Protein AF-A0A819YNJ7-F1 (afdb_monomer)

Sequence (265 aa):
MKVISRLSISNGQLEFQRRPARDDIQLVIDLNSLEMSGIDSELNNENELNLSRPLLIQSFNQTNKLLHIEFETNPLNTKSDYRIQAKSQPLQINYHAMTINKLIECFLPDRHHDLEGIKEAAYSIYIDIKHRTQFLVSENLKKIKDLDIDIDLQSIYFIVPEHGFYQSSSSVICLDLGRFMFKGGEKNVQNLEKNVFYDAKNDQDDLIYVPLKIQLENVQLLYLTQNENWIDLRLQEDSPSHLIKPITLTLDLGKLIHIENNKLP

Organism: NCBI:txid392033

InterPro domains:
  IPR026847 Vacuolar protein sorting-associated protein 13 [PTHR16166] (5-255)
  IPR026854 Vacuolar protein sorting-associated protein 13, N-terminal domain [PF12624] (8-265)

Foldseek 3Di:
DADFKDKDWPPWDWDWDADVVVRKIKIKTWTQKIWMFGHFPPPDPPPDPPRDTDIFKIQPDRPGTQKMWMKIAPDPPAPFRIEIEIEGGEMEGEFAPSSVVVVVPVVDDDPDDCCVVVCVVVVVVVCVCCCVVCVVCVVVVVPPTQYWYWYKYAWYKYKAWDVRDDDLFTKIKIWTQAIKIKTWRPPPVVCQVVQFDQPPVPRDRFKGKIKIKIKGWFTWMFIGGRPDDPVVVSVDQDDPRTPGGGDMDIDIDIDIDGDPPPPDD

Radius of gyration: 24.65 Å; Cα contacts (8 Å, |Δi|>4): 525; chains: 1; bounding box: 76×51×60 Å

Nearest PDB structures (foldseek):
  6cbc-assembly1_A  TM=4.030E-01  e=6.694E-06  Thermochaetoides thermophila DSM 1495
  6cbc-assembly1_B  TM=3.394E-01  e=4.805E-06  Thermochaetoides thermophila DSM 1495
  8g5z-assembly1_SC  TM=1.872E-01  e=4.070E+00  Homo sapiens

pLDDT: mean 77.34, std 17.45, range [33.88, 97.5]

Structure (mmCIF, N/CA/C/O backbone):
data_AF-A0A819YNJ7-F1
#
_entry.id   AF-A0A819YNJ7-F1
#
loop_
_atom_site.group_PDB
_atom_site.id
_atom_site.type_symbol
_atom_site.label_atom_id
_atom_site.label_alt_id
_atom_site.label_comp_id
_atom_site.label_asym_id
_atom_site.label_entity_id
_atom_site.label_seq_id
_atom_site.pdbx_PDB_ins_code
_atom_site.Cartn_x
_atom_site.Cartn_y
_atom_site.Cartn_z
_atom_site.occupancy
_atom_site.B_iso_or_equiv
_atom_site.auth_seq_id
_atom_site.auth_comp_id
_atom_site.auth_asym_id
_atom_site.auth_atom_id
_atom_site.pdbx_PDB_model_num
ATOM 1 N N . MET A 1 1 ? -25.455 -23.210 0.991 1.00 59.59 1 MET A N 1
ATOM 2 C CA . MET A 1 1 ? -24.062 -22.717 0.922 1.00 59.59 1 MET A CA 1
ATOM 3 C C . MET A 1 1 ? -24.008 -21.390 1.676 1.00 59.59 1 MET A C 1
ATOM 5 O O . MET A 1 1 ? -24.802 -20.519 1.342 1.00 59.59 1 MET A O 1
ATOM 9 N N . LYS A 1 2 ? -23.192 -21.259 2.736 1.00 72.50 2 LYS A N 1
ATOM 10 C CA . LYS A 1 2 ? -23.062 -20.003 3.510 1.00 72.50 2 LYS A CA 1
ATOM 11 C C . LYS A 1 2 ? -21.939 -19.169 2.882 1.00 72.50 2 LYS A C 1
ATOM 13 O O . LYS A 1 2 ? -20.864 -19.700 2.629 1.00 72.50 2 LYS A O 1
ATOM 18 N N . VAL A 1 3 ? -22.199 -17.896 2.581 1.00 80.19 3 VAL A N 1
ATOM 19 C CA . VAL A 1 3 ? -21.184 -16.975 2.036 1.00 80.19 3 VAL A CA 1
ATOM 20 C C . VAL A 1 3 ? -20.318 -16.475 3.191 1.00 80.19 3 VAL A C 1
ATOM 22 O O . VAL A 1 3 ? -20.854 -15.904 4.136 1.00 80.19 3 VAL A O 1
ATOM 25 N N . ILE A 1 4 ? -19.003 -16.697 3.122 1.00 82.81 4 ILE A N 1
ATOM 26 C CA . ILE A 1 4 ? -18.049 -16.323 4.186 1.00 82.81 4 ILE A CA 1
ATOM 27 C C . ILE A 1 4 ? -17.420 -14.955 3.919 1.00 82.81 4 ILE A C 1
ATOM 29 O O . ILE A 1 4 ? -17.193 -14.181 4.842 1.00 82.81 4 ILE A O 1
ATOM 33 N N . SER A 1 5 ? -17.171 -14.634 2.654 1.00 87.06 5 SER A N 1
ATOM 34 C CA . SER A 1 5 ? -16.720 -13.313 2.235 1.00 87.06 5 SER A CA 1
ATOM 35 C C . SER A 1 5 ? -17.212 -12.998 0.826 1.00 87.06 5 SER A C 1
ATOM 37 O O . SER A 1 5 ? -17.570 -13.893 0.054 1.00 87.06 5 SER A O 1
ATOM 39 N N . ARG A 1 6 ? -17.264 -11.709 0.494 1.00 88.62 6 ARG A N 1
ATOM 40 C CA . ARG A 1 6 ? -17.568 -11.207 -0.846 1.00 88.62 6 ARG A CA 1
ATOM 41 C C . ARG A 1 6 ? -16.532 -10.155 -1.212 1.00 88.62 6 ARG A C 1
ATOM 43 O O . ARG A 1 6 ? -16.464 -9.120 -0.558 1.00 88.62 6 ARG A O 1
ATOM 50 N N . LEU A 1 7 ? -15.768 -10.428 -2.265 1.00 89.44 7 LEU A N 1
ATOM 51 C CA . LEU A 1 7 ? -14.849 -9.482 -2.886 1.00 89.44 7 LEU A CA 1
ATOM 52 C C . LEU A 1 7 ? -15.552 -8.794 -4.060 1.00 89.44 7 LEU A C 1
ATOM 54 O O . LEU A 1 7 ? -16.155 -9.464 -4.897 1.00 89.44 7 LEU A O 1
ATOM 58 N N . SER A 1 8 ? -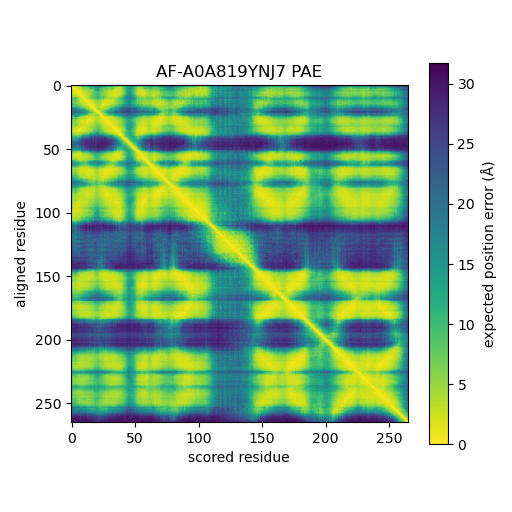15.464 -7.474 -4.115 1.00 87.00 8 SER A N 1
ATOM 59 C CA . SER A 1 8 ? -15.942 -6.632 -5.201 1.00 87.00 8 SER A CA 1
ATOM 60 C C . SER A 1 8 ? -14.775 -5.802 -5.723 1.00 87.00 8 SER A C 1
ATOM 62 O O . SER A 1 8 ? -14.054 -5.166 -4.955 1.00 87.00 8 SER A O 1
ATOM 64 N N . ILE A 1 9 ? -14.578 -5.832 -7.036 1.00 86.81 9 ILE A N 1
ATOM 65 C CA . ILE A 1 9 ? -13.581 -5.023 -7.736 1.00 86.81 9 ILE A CA 1
ATOM 66 C C . ILE A 1 9 ? -14.362 -4.135 -8.690 1.00 86.81 9 ILE A C 1
ATOM 68 O O . ILE A 1 9 ? -15.115 -4.649 -9.520 1.00 86.81 9 ILE A O 1
ATOM 72 N N . SER A 1 10 ? -14.206 -2.818 -8.579 1.00 82.88 10 SER A N 1
ATOM 73 C CA . SER A 1 10 ? -14.872 -1.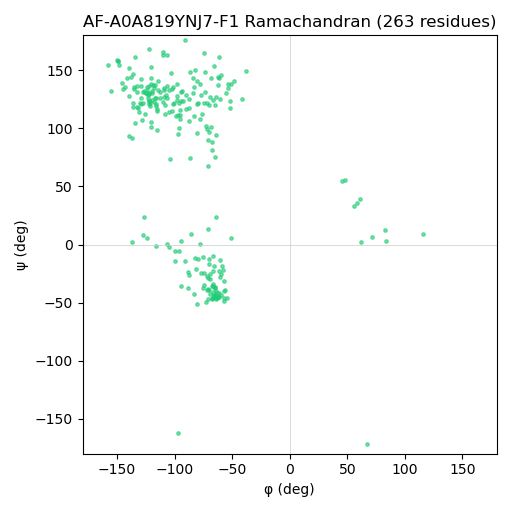889 -9.492 1.00 82.88 10 SER A CA 1
ATOM 74 C C . SER A 1 10 ? -13.906 -1.388 -10.560 1.00 82.88 10 SER A C 1
ATOM 76 O O . SER A 1 10 ? -12.762 -1.030 -10.271 1.00 82.88 10 SER A O 1
ATOM 78 N N . ASN A 1 11 ? -14.392 -1.370 -11.806 1.00 80.50 11 ASN A N 1
ATOM 79 C CA . ASN A 1 11 ? -13.703 -0.842 -12.984 1.00 80.50 11 ASN A CA 1
ATOM 80 C C . ASN A 1 11 ? -12.233 -1.288 -13.092 1.00 80.50 11 ASN A C 1
ATOM 82 O O . ASN A 1 11 ? -11.331 -0.460 -13.192 1.00 80.50 11 ASN A O 1
ATOM 86 N N . GLY A 1 12 ? -12.001 -2.603 -13.061 1.00 84.25 12 GLY A N 1
ATOM 87 C CA . GLY A 1 12 ? -10.717 -3.179 -13.454 1.00 84.25 12 GLY A CA 1
ATOM 88 C C . GLY A 1 12 ? -10.574 -3.148 -14.975 1.00 84.25 12 GLY A C 1
ATOM 89 O O . GLY A 1 12 ? -11.419 -3.708 -15.675 1.00 84.25 12 GLY A O 1
ATOM 90 N N . GLN A 1 13 ? -9.534 -2.500 -15.488 1.00 86.56 13 GLN A N 1
ATOM 91 C CA . GLN A 1 13 ? -9.218 -2.452 -16.912 1.00 86.56 13 GLN A CA 1
ATOM 92 C C . GLN A 1 13 ? -7.812 -2.997 -17.140 1.00 86.56 13 GLN A C 1
ATOM 94 O O . GLN A 1 13 ? -6.879 -2.683 -16.405 1.00 86.56 13 GLN A O 1
ATOM 99 N N . LEU A 1 14 ? -7.676 -3.829 -18.167 1.00 88.62 14 LEU A N 1
ATOM 100 C CA . LEU A 1 14 ? -6.392 -4.277 -18.680 1.00 88.62 14 LEU A CA 1
ATOM 101 C C . LEU A 1 14 ? -6.329 -3.855 -20.139 1.00 88.62 14 LEU A C 1
ATOM 103 O O . LEU A 1 14 ? -7.178 -4.251 -20.939 1.00 88.62 14 LEU A O 1
ATOM 107 N N . GLU A 1 15 ? -5.325 -3.061 -20.474 1.00 89.00 15 GLU A N 1
ATOM 108 C CA . GLU A 1 15 ? -5.086 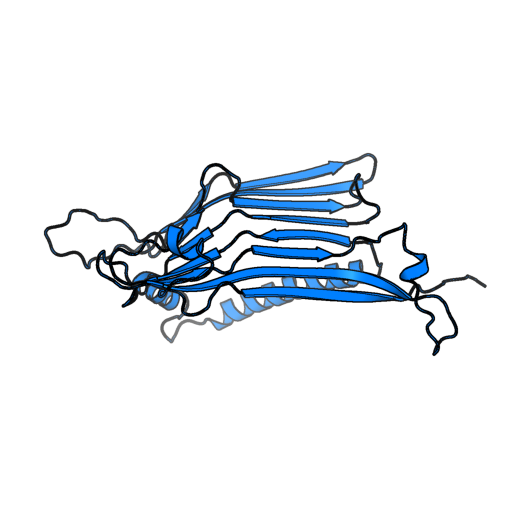-2.585 -21.823 1.00 89.00 15 GLU A CA 1
ATOM 109 C C . GLU A 1 15 ? -3.740 -3.106 -22.317 1.00 89.00 15 GLU A C 1
ATOM 111 O O . GLU A 1 15 ? -2.707 -2.949 -21.669 1.00 89.00 15 GLU A O 1
ATOM 116 N N . PHE A 1 16 ? -3.765 -3.752 -23.477 1.00 89.25 16 PHE A N 1
ATOM 117 C CA . PHE A 1 16 ? -2.574 -4.222 -24.164 1.00 89.25 16 PHE A CA 1
ATOM 118 C C . PHE A 1 16 ? -2.467 -3.489 -25.496 1.00 89.25 16 PHE A C 1
ATOM 120 O O . PHE A 1 16 ? -3.362 -3.591 -26.338 1.00 89.25 16 PHE A O 1
ATOM 127 N N . GLN A 1 17 ? -1.363 -2.781 -25.701 1.00 86.12 17 GLN A N 1
ATOM 128 C CA . GLN A 1 17 ? -1.071 -2.080 -26.942 1.00 86.12 17 GLN A CA 1
ATOM 129 C C . GLN A 1 17 ? 0.231 -2.600 -27.546 1.00 86.12 17 GLN A C 1
ATOM 131 O O . GLN A 1 17 ? 1.206 -2.881 -26.849 1.00 86.12 17 GLN A O 1
ATOM 136 N N . ARG A 1 18 ? 0.260 -2.683 -28.877 1.00 82.62 18 ARG A N 1
ATOM 137 C CA . ARG A 1 18 ? 1.477 -2.934 -29.650 1.00 82.62 18 ARG A CA 1
ATOM 138 C C . ARG A 1 18 ? 1.703 -1.757 -30.583 1.00 82.62 18 ARG A C 1
ATOM 140 O O . ARG A 1 18 ? 0.774 -1.369 -31.288 1.00 82.62 18 ARG A O 1
ATOM 147 N N . ARG A 1 19 ? 2.921 -1.216 -30.625 1.00 78.00 19 ARG A N 1
ATOM 148 C CA . ARG A 1 19 ? 3.311 -0.142 -31.554 1.00 78.00 19 ARG A CA 1
ATOM 149 C C . ARG A 1 19 ? 3.994 -0.782 -32.774 1.00 78.00 19 ARG A C 1
ATOM 151 O O . ARG A 1 19 ? 5.174 -1.126 -32.694 1.00 78.00 19 ARG A O 1
ATOM 158 N N . PRO A 1 20 ? 3.296 -0.965 -33.917 1.00 69.06 20 PRO A N 1
ATOM 159 C CA . PRO A 1 20 ? 3.784 -1.817 -35.010 1.00 69.06 20 PRO A CA 1
ATOM 160 C C . PRO A 1 20 ? 5.044 -1.288 -35.702 1.00 69.06 20 PRO A C 1
ATOM 162 O O . PRO A 1 20 ? 5.781 -2.056 -36.302 1.00 69.06 20 PRO A O 1
ATOM 165 N N . ALA A 1 21 ? 5.310 0.018 -35.613 1.00 66.62 21 ALA A N 1
ATOM 166 C CA . ALA A 1 21 ? 6.475 0.643 -36.236 1.00 66.62 21 ALA A CA 1
ATOM 167 C C . ALA A 1 21 ? 7.818 0.275 -35.573 1.00 66.62 21 ALA A C 1
ATOM 169 O O . ALA A 1 21 ? 8.863 0.515 -36.174 1.00 66.62 21 ALA A O 1
ATOM 170 N N . ARG A 1 22 ? 7.809 -0.259 -34.342 1.00 63.75 22 ARG A N 1
ATOM 171 C CA . ARG A 1 22 ? 9.025 -0.563 -33.561 1.00 63.75 22 ARG A CA 1
ATOM 172 C C . ARG A 1 22 ? 8.990 -1.918 -32.842 1.00 63.75 22 ARG A C 1
ATOM 174 O O . ARG A 1 22 ? 9.945 -2.254 -32.157 1.00 63.75 22 ARG A O 1
ATOM 181 N N . ASP A 1 23 ? 7.917 -2.694 -33.027 1.00 68.81 23 ASP A N 1
ATOM 182 C CA . ASP A 1 23 ? 7.649 -3.941 -32.294 1.00 68.81 23 ASP A CA 1
ATOM 183 C C . ASP A 1 23 ? 7.622 -3.777 -30.759 1.00 68.81 23 ASP A C 1
ATOM 185 O O . ASP A 1 23 ? 7.944 -4.700 -30.013 1.00 68.81 23 ASP A O 1
ATOM 189 N N . ASP A 1 24 ? 7.161 -2.614 -30.286 1.00 81.19 24 ASP A N 1
ATOM 190 C CA . ASP A 1 24 ? 7.052 -2.310 -28.856 1.00 81.19 24 ASP A CA 1
ATOM 191 C C . ASP A 1 24 ? 5.715 -2.788 -28.277 1.00 81.19 24 ASP A C 1
ATOM 193 O O . ASP A 1 24 ? 4.678 -2.756 -28.950 1.00 81.19 24 ASP A O 1
ATOM 197 N N . ILE A 1 25 ? 5.730 -3.176 -27.005 1.00 85.50 25 ILE A N 1
ATOM 198 C CA . ILE A 1 25 ? 4.577 -3.615 -26.224 1.00 85.50 25 ILE A CA 1
ATOM 199 C C . ILE A 1 25 ? 4.378 -2.666 -25.042 1.00 85.50 25 ILE A C 1
ATOM 201 O O . ILE A 1 25 ? 5.333 -2.305 -24.355 1.00 85.50 25 ILE A O 1
ATOM 205 N N . GLN A 1 26 ? 3.120 -2.320 -24.787 1.00 89.12 26 GLN A N 1
ATOM 206 C CA . GLN A 1 26 ? 2.676 -1.608 -23.598 1.00 89.12 26 GLN A CA 1
ATOM 207 C C . GLN A 1 26 ? 1.526 -2.384 -22.951 1.00 89.12 26 GLN A C 1
ATOM 209 O O . GLN A 1 26 ? 0.585 -2.804 -23.626 1.00 89.12 26 GLN A O 1
ATOM 214 N N . LEU A 1 27 ? 1.621 -2.590 -21.642 1.00 90.31 27 LEU A N 1
ATOM 215 C CA . LEU A 1 27 ? 0.597 -3.210 -20.813 1.00 90.31 27 LEU A CA 1
ATOM 216 C C . LEU A 1 27 ? 0.224 -2.228 -19.706 1.00 90.31 27 LEU A C 1
ATOM 218 O O . LEU A 1 27 ? 1.086 -1.825 -18.930 1.00 90.31 27 LEU A O 1
ATOM 222 N N . VAL A 1 28 ? -1.056 -1.885 -19.616 1.00 92.06 28 VAL A N 1
ATOM 223 C CA . VAL A 1 28 ? -1.603 -1.021 -18.568 1.00 92.06 28 VAL A CA 1
ATOM 224 C C . VAL A 1 28 ? -2.660 -1.795 -17.793 1.00 92.06 28 VAL A C 1
ATOM 226 O O . VAL A 1 28 ? -3.544 -2.419 -18.377 1.00 92.06 28 VAL A O 1
ATOM 229 N N . ILE A 1 29 ? -2.559 -1.769 -16.470 1.00 92.38 29 ILE A N 1
ATOM 230 C CA . ILE A 1 29 ? -3.530 -2.352 -15.549 1.00 92.38 29 ILE A CA 1
ATOM 231 C C . ILE A 1 29 ? -4.028 -1.234 -14.646 1.00 92.38 29 ILE A C 1
ATOM 233 O O . ILE A 1 29 ? -3.258 -0.648 -13.888 1.00 92.38 29 ILE A O 1
ATOM 237 N N . ASP A 1 30 ? -5.326 -0.981 -14.705 1.00 93.06 30 ASP A N 1
ATOM 238 C CA . ASP A 1 30 ? -6.016 -0.012 -13.872 1.00 93.06 30 ASP A CA 1
ATOM 239 C C . ASP A 1 30 ? -7.046 -0.713 -12.997 1.00 93.06 30 ASP A C 1
ATOM 241 O O . ASP A 1 30 ? -7.803 -1.569 -13.454 1.00 93.06 30 ASP A O 1
ATOM 245 N N . LEU A 1 31 ? -7.108 -0.320 -11.732 1.00 91.62 31 LEU A N 1
ATOM 246 C CA . LEU A 1 31 ? -8.123 -0.777 -10.796 1.00 91.62 31 LEU A CA 1
ATOM 247 C C . LEU A 1 31 ? -8.625 0.427 -10.011 1.00 91.62 31 LEU A C 1
ATOM 249 O O . LEU A 1 31 ? -7.839 1.113 -9.357 1.00 91.62 31 LEU A O 1
ATOM 253 N N . ASN A 1 32 ? -9.933 0.692 -10.071 1.00 91.12 32 ASN A N 1
ATOM 254 C CA . ASN A 1 32 ? -10.500 1.878 -9.432 1.00 91.12 32 ASN A CA 1
ATOM 255 C C . ASN A 1 32 ? -10.716 1.690 -7.940 1.00 91.12 32 ASN A C 1
ATOM 257 O O . ASN A 1 32 ? -10.269 2.524 -7.162 1.00 91.12 32 ASN A O 1
ATOM 261 N N . SER A 1 33 ? -11.390 0.613 -7.538 1.00 90.62 33 SER A N 1
ATOM 262 C CA . SER A 1 33 ? -11.555 0.312 -6.119 1.00 90.62 33 SER A CA 1
ATOM 263 C C . SER A 1 33 ? -11.637 -1.181 -5.831 1.00 90.62 33 SER A C 1
ATOM 265 O O . SER A 1 33 ? -11.968 -1.993 -6.702 1.00 90.62 33 SER A O 1
ATOM 267 N N . LEU A 1 34 ? -11.328 -1.515 -4.584 1.00 91.12 34 LEU A N 1
ATOM 268 C CA . LEU A 1 34 ? -11.342 -2.853 -4.025 1.00 91.12 34 LEU A CA 1
ATOM 269 C C . LEU A 1 34 ? -12.147 -2.820 -2.730 1.00 91.12 34 LEU A C 1
ATOM 271 O O . LEU A 1 34 ? -11.838 -2.042 -1.827 1.00 91.12 34 LEU A O 1
ATOM 275 N N . GLU A 1 35 ? -13.149 -3.685 -2.636 1.00 91.75 35 GLU A N 1
ATOM 276 C CA . GLU A 1 35 ? -13.984 -3.825 -1.451 1.00 91.75 35 GLU A CA 1
ATOM 277 C C . GLU A 1 35 ? -14.126 -5.302 -1.089 1.00 91.75 35 GLU A C 1
ATOM 279 O O . GLU A 1 35 ? -14.450 -6.129 -1.940 1.00 91.75 35 GLU A O 1
ATOM 284 N N . MET A 1 36 ? -13.909 -5.664 0.172 1.00 91.44 36 MET A N 1
ATOM 285 C CA . MET A 1 36 ? -14.155 -7.021 0.652 1.00 91.44 36 MET A CA 1
ATOM 286 C C . MET A 1 36 ? -15.014 -6.977 1.900 1.00 91.44 36 MET A C 1
ATOM 288 O O . MET A 1 36 ? -14.593 -6.430 2.910 1.00 91.44 36 MET A O 1
ATOM 292 N N . SER A 1 37 ? -16.179 -7.614 1.863 1.00 91.31 37 SER A N 1
ATOM 293 C CA . SER A 1 37 ? -17.034 -7.800 3.036 1.00 91.31 37 SER A CA 1
ATOM 294 C C . SER A 1 37 ? -16.920 -9.222 3.575 1.00 91.31 37 SER A C 1
ATOM 296 O O . SER A 1 37 ? -16.680 -10.176 2.828 1.00 91.31 37 SER A O 1
ATOM 298 N N . GLY A 1 38 ? -17.056 -9.360 4.888 1.00 88.06 38 GLY A N 1
ATOM 299 C CA . GLY A 1 38 ? -16.980 -10.628 5.592 1.00 88.06 38 GLY A CA 1
ATOM 300 C C . GLY A 1 38 ? -18.336 -11.261 5.881 1.00 88.06 38 GLY A C 1
ATOM 301 O O . GLY A 1 38 ? -19.352 -10.924 5.270 1.00 88.06 38 GLY A O 1
ATOM 302 N N . ILE A 1 39 ? -18.324 -12.204 6.820 1.00 85.19 39 ILE A N 1
ATOM 303 C CA . ILE A 1 39 ? -19.515 -12.921 7.268 1.00 85.19 39 ILE A CA 1
ATOM 304 C C . ILE A 1 39 ? -20.300 -12.065 8.266 1.00 85.19 39 ILE A C 1
ATOM 306 O O . ILE A 1 39 ? -19.703 -11.385 9.101 1.00 85.19 39 ILE A O 1
ATOM 310 N N . ASP A 1 40 ? -21.628 -12.104 8.164 1.00 73.19 40 ASP A N 1
ATOM 311 C CA . ASP A 1 40 ? -22.542 -11.390 9.059 1.00 73.19 40 ASP A CA 1
ATOM 312 C C . ASP A 1 40 ? -22.269 -11.769 10.525 1.00 73.19 40 ASP A C 1
ATOM 314 O O . ASP A 1 40 ? -22.188 -12.958 10.849 1.00 73.19 40 ASP A O 1
ATOM 318 N N . SER A 1 41 ? -22.120 -10.778 11.411 1.00 61.53 41 SER A N 1
ATOM 319 C CA . SER A 1 41 ? -22.060 -11.027 12.850 1.00 61.53 41 SER A CA 1
ATOM 320 C C . SER A 1 41 ? -23.472 -11.265 13.382 1.00 61.53 41 SER A C 1
ATOM 322 O O . SER A 1 41 ? -24.275 -10.353 13.530 1.00 61.53 41 SER A O 1
ATOM 324 N N . GLU A 1 42 ? -23.781 -12.512 13.732 1.00 55.41 42 GLU A N 1
ATOM 325 C CA . GLU A 1 42 ? -25.022 -12.880 14.438 1.00 55.41 42 GLU A CA 1
ATOM 326 C C . GLU A 1 42 ? -25.020 -12.398 15.916 1.00 55.41 42 GLU A C 1
ATOM 328 O O . GLU A 1 42 ? -25.835 -12.833 16.719 1.00 55.41 42 GLU A O 1
ATOM 333 N N . LEU A 1 43 ? -24.084 -11.517 16.299 1.00 50.44 43 LEU A N 1
ATOM 334 C CA . LEU A 1 43 ? -23.784 -11.126 17.684 1.00 50.44 43 LEU A CA 1
ATOM 335 C C . LEU A 1 43 ? -24.502 -9.857 18.168 1.00 50.44 43 LEU A C 1
ATOM 337 O O . LEU A 1 43 ? -24.284 -9.447 19.307 1.00 50.44 43 LEU A O 1
ATOM 341 N N . ASN A 1 44 ? -25.369 -9.249 17.360 1.00 45.53 44 ASN A N 1
ATOM 342 C CA . ASN A 1 44 ? -26.177 -8.131 17.835 1.00 45.53 44 ASN A CA 1
ATOM 343 C C . ASN A 1 44 ? -27.486 -8.657 18.420 1.00 45.53 44 ASN A C 1
ATOM 345 O O . ASN A 1 44 ? -28.296 -9.269 17.727 1.00 45.53 44 ASN A O 1
ATOM 349 N N . ASN A 1 45 ? -27.645 -8.418 19.724 1.00 44.69 45 ASN A N 1
ATOM 350 C CA . ASN A 1 45 ? -28.871 -8.604 20.492 1.00 44.69 45 ASN A CA 1
ATOM 351 C C . ASN A 1 45 ? -30.111 -8.199 19.678 1.00 44.69 45 ASN A C 1
ATOM 353 O O . ASN A 1 45 ? -30.046 -7.261 18.885 1.00 44.69 45 ASN A O 1
ATOM 357 N N . GLU A 1 46 ? -31.238 -8.864 19.945 1.00 44.50 46 GLU A N 1
ATOM 358 C CA . GLU A 1 46 ? -32.525 -8.852 19.220 1.00 44.50 46 GLU A CA 1
ATOM 359 C C . GLU A 1 46 ? -33.167 -7.473 18.902 1.00 44.50 46 GLU A C 1
ATOM 361 O O . GLU A 1 46 ? -34.266 -7.431 18.361 1.00 44.50 46 GLU A O 1
ATOM 366 N N . ASN A 1 47 ? -32.506 -6.341 19.171 1.00 42.47 47 ASN A N 1
ATOM 367 C CA . ASN A 1 47 ? -33.044 -4.989 19.019 1.00 42.47 47 ASN A CA 1
ATOM 368 C C . ASN A 1 47 ? -32.242 -4.030 18.112 1.00 42.47 47 ASN A C 1
ATOM 370 O O . ASN A 1 47 ? -32.639 -2.872 18.001 1.00 42.47 47 ASN A O 1
ATOM 374 N N . GLU A 1 48 ? -31.181 -4.456 17.414 1.00 42.00 48 GLU A N 1
ATOM 375 C CA . GLU A 1 48 ? -30.505 -3.594 16.422 1.00 42.00 48 GLU A CA 1
ATOM 376 C C . GLU A 1 48 ? -30.520 -4.198 15.010 1.00 42.00 48 GLU A C 1
ATOM 378 O O . GLU A 1 48 ? -29.721 -5.053 14.641 1.00 42.00 48 GLU A O 1
ATOM 383 N N . LEU A 1 49 ? -31.446 -3.686 14.196 1.00 36.59 49 LEU A N 1
ATOM 384 C CA . LEU A 1 49 ? -31.735 -4.017 12.793 1.00 36.59 49 LEU A CA 1
ATOM 385 C C . LEU A 1 49 ? -30.612 -3.700 11.779 1.00 36.59 49 LEU A C 1
ATOM 387 O O . LEU A 1 49 ? -30.884 -3.569 10.588 1.00 36.59 49 LEU A O 1
ATOM 391 N N . ASN A 1 50 ? -29.351 -3.610 12.195 1.00 41.03 50 ASN A N 1
ATOM 392 C CA . ASN A 1 50 ? -28.237 -3.342 11.285 1.00 41.03 50 ASN A CA 1
ATOM 393 C C . ASN A 1 50 ? -27.435 -4.620 11.015 1.00 41.03 50 ASN A C 1
ATOM 395 O O . ASN A 1 50 ? -26.314 -4.794 11.486 1.00 41.03 50 ASN A O 1
ATOM 399 N N . LEU A 1 51 ? -28.027 -5.506 10.206 1.00 47.69 51 LEU A N 1
ATOM 400 C CA . LEU A 1 51 ? -27.341 -6.581 9.479 1.00 47.69 51 LEU A CA 1
ATOM 401 C C . LEU A 1 51 ? -26.379 -5.959 8.449 1.00 47.69 51 LEU A C 1
ATOM 403 O O . LEU A 1 51 ? -26.685 -5.905 7.258 1.00 47.69 51 LEU A O 1
ATOM 407 N N . SER A 1 52 ? -25.244 -5.423 8.897 1.00 61.94 52 SER A N 1
ATOM 408 C CA . SER A 1 52 ? -24.200 -4.932 7.996 1.00 61.94 52 SER A CA 1
ATOM 409 C C . SER A 1 52 ? -22.988 -5.846 8.075 1.00 61.94 52 SER A C 1
ATOM 411 O O . SER A 1 52 ? -22.428 -6.073 9.149 1.00 61.94 52 SER A O 1
ATOM 413 N N . ARG A 1 53 ? -22.582 -6.394 6.927 1.00 74.25 53 ARG A N 1
ATOM 414 C CA . ARG A 1 53 ? -21.385 -7.230 6.835 1.00 74.25 53 ARG A CA 1
ATOM 415 C C . ARG A 1 53 ? -20.157 -6.414 7.220 1.00 74.25 53 ARG A C 1
ATOM 417 O O . ARG A 1 53 ? -20.015 -5.291 6.736 1.00 74.25 53 ARG A O 1
ATOM 424 N N . PRO A 1 54 ? -19.229 -6.977 8.008 1.00 85.62 54 PRO A N 1
ATOM 425 C CA . PRO A 1 54 ? -18.003 -6.281 8.353 1.00 85.62 54 PRO A CA 1
ATOM 426 C C . PRO A 1 54 ? -17.185 -6.046 7.085 1.00 85.62 54 PRO A C 1
ATOM 428 O O . PRO A 1 54 ? -16.911 -6.977 6.323 1.00 85.62 54 PRO A O 1
ATOM 431 N N . LEU A 1 55 ? -16.796 -4.799 6.860 1.00 87.75 55 LEU A N 1
ATOM 432 C CA . LEU A 1 55 ? -15.971 -4.411 5.730 1.00 87.75 55 LEU A CA 1
ATOM 433 C C . LEU A 1 55 ? -14.500 -4.666 6.064 1.00 87.75 55 LEU A C 1
ATOM 435 O O . LEU A 1 55 ? -13.939 -4.000 6.927 1.00 87.75 55 LEU A O 1
ATOM 439 N N . LEU A 1 56 ? -13.897 -5.650 5.404 1.00 91.56 56 LEU A N 1
ATOM 440 C CA . LEU A 1 56 ? -12.534 -6.130 5.639 1.00 91.56 56 LEU A CA 1
ATOM 441 C C . LEU A 1 56 ? -11.489 -5.383 4.829 1.00 91.56 56 LEU A C 1
ATOM 443 O O . LEU A 1 56 ? -10.381 -5.198 5.305 1.00 91.56 56 LEU A O 1
ATOM 447 N N . ILE A 1 57 ? -11.806 -5.011 3.594 1.00 92.88 57 ILE A N 1
ATOM 448 C CA . ILE A 1 57 ? -10.902 -4.269 2.714 1.00 92.88 57 ILE A CA 1
ATOM 449 C C . ILE A 1 57 ? -11.714 -3.160 2.075 1.00 92.88 57 ILE A C 1
ATOM 451 O O . ILE A 1 57 ? -12.809 -3.428 1.585 1.00 92.88 57 ILE A O 1
ATOM 455 N N . GLN A 1 58 ? -11.177 -1.947 2.056 1.00 92.31 58 GLN A N 1
ATOM 456 C CA . GLN A 1 58 ? -11.760 -0.838 1.318 1.00 92.31 58 GLN A CA 1
ATOM 457 C C . GLN A 1 58 ? -10.685 0.085 0.758 1.00 92.31 58 GLN A C 1
ATOM 459 O O . GLN A 1 58 ? -9.716 0.433 1.439 1.00 92.31 58 GLN A O 1
ATOM 464 N N . SER A 1 59 ? -10.880 0.532 -0.478 1.00 90.12 59 SER A N 1
ATOM 465 C CA . SER A 1 59 ? -10.160 1.688 -1.007 1.00 90.12 59 SER A CA 1
ATOM 466 C C . SER A 1 59 ? -10.469 2.911 -0.154 1.00 90.12 59 SER A C 1
ATOM 468 O O . SER A 1 59 ? -11.631 3.263 0.033 1.00 90.12 59 SER A O 1
ATOM 470 N N . PHE A 1 60 ? -9.426 3.562 0.361 1.00 82.06 60 PHE A N 1
ATOM 471 C CA . PHE A 1 60 ? -9.589 4.691 1.276 1.00 82.06 60 PHE A CA 1
ATOM 472 C C . PHE A 1 60 ? -10.163 5.929 0.570 1.00 82.06 60 PHE A C 1
ATOM 474 O O . PHE A 1 60 ? -10.879 6.724 1.170 1.00 82.06 60 PHE A O 1
ATOM 481 N N . ASN A 1 61 ? -9.871 6.077 -0.724 1.00 76.12 61 ASN A N 1
ATOM 482 C CA . ASN A 1 61 ? -10.442 7.104 -1.582 1.00 76.12 61 ASN A CA 1
ATOM 483 C C . ASN A 1 61 ? -11.097 6.449 -2.807 1.00 76.12 61 ASN A C 1
ATOM 485 O O . ASN A 1 61 ? -10.474 5.624 -3.471 1.00 76.12 61 ASN A O 1
ATOM 489 N N . GLN A 1 62 ? -12.341 6.826 -3.105 1.00 68.00 62 GLN A N 1
ATOM 490 C CA . GLN A 1 62 ? -13.129 6.280 -4.216 1.00 68.00 62 GLN A CA 1
ATOM 491 C C . GLN A 1 62 ? -13.073 7.140 -5.491 1.00 68.00 62 GLN A C 1
ATOM 493 O O . GLN A 1 62 ? -13.627 6.745 -6.515 1.00 68.00 62 GLN A O 1
ATOM 498 N N . THR A 1 63 ? -12.440 8.319 -5.453 1.00 71.38 63 THR A N 1
ATOM 499 C CA . THR A 1 63 ? -12.420 9.250 -6.599 1.00 71.38 63 THR A CA 1
ATOM 500 C C . THR A 1 63 ? -11.276 9.002 -7.579 1.00 71.38 63 THR A C 1
ATOM 502 O O . THR A 1 63 ? -11.395 9.344 -8.754 1.00 71.38 63 THR A O 1
ATOM 505 N N . ASN A 1 64 ? -10.192 8.378 -7.119 1.00 79.25 64 ASN A N 1
ATOM 506 C CA . ASN A 1 64 ? -8.998 8.089 -7.911 1.00 79.25 64 ASN A CA 1
ATOM 507 C C . ASN A 1 64 ? -8.864 6.586 -8.178 1.00 79.25 64 ASN A C 1
ATOM 509 O O . ASN A 1 64 ? -9.460 5.765 -7.486 1.00 79.25 64 ASN A O 1
ATOM 513 N N . LYS A 1 65 ? -8.029 6.221 -9.158 1.00 89.88 65 LYS A N 1
ATOM 514 C CA . LYS A 1 65 ? -7.658 4.821 -9.390 1.00 89.88 65 LYS A CA 1
ATOM 515 C C . LYS A 1 65 ? -6.877 4.287 -8.187 1.00 89.88 65 LYS A C 1
ATOM 517 O O . LYS A 1 65 ? -5.819 4.832 -7.879 1.00 89.88 65 LYS A O 1
ATOM 522 N N . LEU A 1 66 ? -7.370 3.238 -7.527 1.00 93.62 66 LEU A N 1
ATOM 523 C CA . LEU A 1 66 ? -6.678 2.562 -6.426 1.00 93.62 66 LEU A CA 1
ATOM 524 C C . LEU A 1 66 ? -5.298 2.050 -6.832 1.00 93.62 66 LEU A C 1
ATOM 526 O O . LEU A 1 66 ? -4.375 2.117 -6.027 1.00 93.62 66 LEU A O 1
ATOM 530 N N . LEU A 1 67 ? -5.167 1.501 -8.037 1.00 93.75 67 LEU A N 1
ATOM 531 C CA . LEU A 1 67 ? -3.921 0.933 -8.531 1.00 93.75 67 LEU A CA 1
ATOM 532 C C . LEU A 1 67 ? -3.795 1.198 -10.028 1.00 93.75 67 LEU A C 1
ATOM 534 O O . LEU A 1 67 ? -4.735 0.973 -10.786 1.00 93.75 67 LEU A O 1
ATOM 538 N N . HIS A 1 68 ? -2.616 1.650 -10.429 1.00 94.69 68 HIS A N 1
ATOM 539 C CA . HIS A 1 68 ? -2.205 1.808 -11.812 1.00 94.69 68 HIS A CA 1
ATOM 540 C C . HIS A 1 68 ? -0.842 1.146 -11.976 1.00 94.69 68 HIS A C 1
ATOM 542 O O . HIS A 1 68 ? 0.104 1.510 -11.276 1.00 94.69 68 HIS A O 1
ATOM 548 N N . ILE A 1 69 ? -0.742 0.171 -12.871 1.00 94.06 69 ILE A N 1
ATOM 549 C CA . ILE A 1 69 ? 0.513 -0.483 -13.235 1.00 94.06 69 ILE A CA 1
ATOM 550 C C . ILE A 1 69 ? 0.701 -0.320 -14.733 1.00 94.06 69 ILE A C 1
ATOM 552 O O . ILE A 1 69 ? -0.194 -0.634 -15.512 1.00 94.06 69 ILE A O 1
ATOM 556 N N . GLU A 1 70 ? 1.881 0.124 -15.129 1.00 92.81 70 GLU A N 1
ATOM 557 C CA . GLU A 1 70 ? 2.272 0.278 -16.517 1.00 92.81 70 GLU A CA 1
ATOM 558 C C . GLU A 1 70 ? 3.589 -0.454 -16.759 1.00 92.81 70 GLU A C 1
ATOM 560 O O . GLU A 1 70 ? 4.554 -0.321 -16.003 1.00 92.81 70 GLU A O 1
ATOM 565 N N . PHE A 1 71 ? 3.622 -1.235 -17.830 1.00 90.50 71 PHE A N 1
ATOM 566 C CA . PHE A 1 71 ? 4.819 -1.870 -18.344 1.00 90.50 71 PHE A CA 1
ATOM 567 C C . PHE A 1 71 ? 5.001 -1.491 -19.809 1.00 90.50 71 PHE A C 1
ATOM 569 O O . PHE A 1 71 ? 4.081 -1.654 -20.608 1.00 90.50 71 PHE A O 1
ATOM 576 N N . GLU A 1 72 ? 6.197 -1.040 -20.170 1.00 88.50 72 GLU A N 1
ATOM 577 C CA . GLU A 1 72 ? 6.562 -0.709 -21.547 1.00 88.50 72 GLU A CA 1
ATOM 578 C C . GLU A 1 72 ? 7.870 -1.398 -21.943 1.00 88.50 72 GLU A C 1
ATOM 580 O O . GLU A 1 72 ? 8.819 -1.467 -21.160 1.00 88.50 72 GLU A O 1
ATOM 585 N N . THR A 1 73 ? 7.949 -1.854 -23.191 1.00 87.56 73 THR A N 1
ATOM 586 C CA . THR A 1 73 ? 9.215 -2.177 -23.859 1.00 87.56 73 THR A CA 1
ATOM 587 C C . THR A 1 73 ? 9.626 -1.002 -24.741 1.00 87.56 73 THR A C 1
ATOM 589 O O . THR A 1 73 ? 8.779 -0.466 -25.452 1.00 87.56 73 THR A O 1
ATOM 592 N N . ASN A 1 74 ? 10.905 -0.633 -24.748 1.00 80.00 74 ASN A N 1
ATOM 593 C CA . ASN A 1 74 ? 11.450 0.529 -25.458 1.00 80.00 74 ASN A CA 1
ATOM 594 C C . ASN A 1 74 ? 10.625 1.819 -25.216 1.00 80.00 74 ASN A C 1
ATOM 596 O O . ASN A 1 74 ? 10.131 2.432 -26.171 1.00 80.00 74 ASN A O 1
ATOM 600 N N . PRO A 1 75 ? 10.428 2.227 -23.946 1.00 81.31 75 PRO A N 1
ATOM 601 C CA . PRO A 1 75 ? 9.725 3.462 -23.591 1.00 81.31 75 PRO A CA 1
ATOM 602 C C . PRO A 1 75 ? 10.235 4.667 -24.395 1.00 81.31 75 PRO A C 1
ATOM 604 O O . PRO A 1 75 ? 11.431 4.842 -24.612 1.00 81.31 75 PRO A O 1
ATOM 607 N N . LEU A 1 76 ? 9.329 5.556 -24.807 1.00 75.38 76 LEU A N 1
ATOM 608 C CA . LEU A 1 76 ? 9.697 6.741 -25.602 1.00 75.38 76 LEU A CA 1
ATOM 609 C C . LEU A 1 76 ? 10.491 7.779 -24.796 1.00 75.38 76 LEU A C 1
ATOM 611 O O . LEU A 1 76 ? 11.237 8.570 -25.368 1.00 75.38 76 LEU A O 1
ATOM 615 N N . ASN A 1 77 ? 10.307 7.780 -23.475 1.00 71.69 77 ASN A N 1
ATOM 616 C CA . ASN A 1 77 ? 10.778 8.835 -22.582 1.00 71.69 77 ASN A CA 1
ATOM 617 C C . ASN A 1 77 ? 12.081 8.485 -21.853 1.00 71.69 77 ASN A C 1
ATOM 619 O O . ASN A 1 77 ? 12.624 9.336 -21.150 1.00 71.69 77 ASN A O 1
ATOM 623 N N . THR A 1 78 ? 12.585 7.257 -21.991 1.00 69.06 78 THR A N 1
ATOM 624 C CA . THR A 1 78 ? 13.816 6.817 -21.323 1.00 69.06 78 THR A CA 1
ATOM 625 C C . THR A 1 78 ? 14.717 6.070 -22.301 1.00 69.06 78 THR A C 1
ATOM 627 O O . THR A 1 78 ? 14.291 5.643 -23.369 1.00 69.06 78 THR A O 1
ATOM 630 N N . LYS A 1 79 ? 16.005 5.951 -21.962 1.00 70.62 79 LYS A N 1
ATOM 631 C CA . LYS A 1 79 ? 16.973 5.163 -22.747 1.00 70.62 79 LYS A CA 1
ATOM 632 C C . LYS A 1 79 ? 16.978 3.682 -22.356 1.00 70.62 79 LYS A C 1
ATOM 634 O O . LYS A 1 79 ? 17.869 2.955 -22.777 1.00 70.62 79 LYS A O 1
ATOM 639 N N . SER A 1 80 ? 16.021 3.275 -21.529 1.00 76.81 80 SER A N 1
ATOM 640 C CA . SER A 1 80 ? 15.894 1.915 -21.031 1.00 76.81 80 SER A CA 1
ATOM 641 C C . SER A 1 80 ? 15.182 1.039 -22.059 1.00 76.81 80 SER A C 1
ATOM 643 O O . SER A 1 80 ? 14.332 1.509 -22.810 1.00 76.81 80 SER A O 1
ATOM 645 N N . ASP A 1 81 ? 15.503 -0.246 -22.082 1.00 79.19 81 ASP A N 1
ATOM 646 C CA . ASP A 1 81 ? 14.812 -1.247 -22.895 1.00 79.19 81 ASP A CA 1
ATOM 647 C C . ASP A 1 81 ? 13.437 -1.610 -22.322 1.00 79.19 81 ASP A C 1
ATOM 649 O O . ASP A 1 81 ? 12.554 -2.072 -23.045 1.00 79.19 81 ASP A O 1
ATOM 653 N N . TYR A 1 82 ? 13.250 -1.420 -21.016 1.00 84.19 82 TYR A N 1
ATOM 654 C CA . TYR A 1 82 ? 12.008 -1.699 -20.312 1.00 84.19 82 TYR A CA 1
ATOM 655 C C . TYR A 1 82 ? 11.706 -0.622 -19.280 1.00 84.19 82 TYR A C 1
ATOM 657 O O . TYR A 1 82 ? 12.615 -0.034 -18.691 1.00 84.19 82 TYR A O 1
ATOM 665 N N . ARG A 1 83 ? 10.418 -0.423 -19.011 1.00 86.94 83 ARG A N 1
ATOM 666 C CA . ARG A 1 83 ? 9.938 0.427 -17.928 1.00 86.94 83 ARG A CA 1
ATOM 667 C C . ARG A 1 83 ? 8.816 -0.251 -17.166 1.00 86.94 83 ARG A C 1
ATOM 669 O O . ARG A 1 83 ? 7.908 -0.797 -17.785 1.00 86.94 83 ARG A O 1
ATOM 676 N N . ILE A 1 84 ? 8.877 -0.193 -15.841 1.00 90.06 84 ILE A N 1
ATOM 677 C CA . ILE A 1 84 ? 7.791 -0.584 -14.942 1.00 90.06 84 ILE A CA 1
ATOM 678 C C . ILE A 1 84 ? 7.446 0.621 -14.080 1.00 90.06 84 ILE A C 1
ATOM 680 O O . ILE A 1 84 ? 8.299 1.132 -13.354 1.00 90.06 84 ILE A O 1
ATOM 684 N N . GLN A 1 85 ? 6.184 1.032 -14.116 1.00 94.00 85 GLN A N 1
ATOM 685 C CA . GLN A 1 85 ? 5.640 2.002 -13.179 1.00 94.00 85 GLN A CA 1
ATOM 686 C C . GLN A 1 85 ? 4.482 1.388 -12.408 1.00 94.00 85 GLN A C 1
ATOM 688 O O . GLN A 1 85 ? 3.646 0.692 -12.979 1.00 94.00 85 GLN A O 1
ATOM 693 N N . ALA A 1 86 ? 4.419 1.646 -11.107 1.00 95.25 86 ALA A N 1
ATOM 694 C CA . ALA A 1 86 ? 3.282 1.243 -10.292 1.00 95.25 86 ALA A CA 1
ATOM 695 C C . ALA A 1 86 ? 2.932 2.353 -9.310 1.00 95.25 86 ALA A C 1
ATOM 697 O O . ALA A 1 86 ? 3.795 2.829 -8.578 1.00 95.25 86 ALA A O 1
ATOM 698 N N . LYS A 1 87 ? 1.664 2.757 -9.289 1.00 96.75 87 LYS A N 1
ATOM 699 C CA . LYS A 1 87 ? 1.136 3.757 -8.363 1.00 96.75 87 LYS A CA 1
ATOM 700 C C . LYS A 1 87 ? -0.102 3.226 -7.677 1.00 96.75 87 LYS A C 1
ATOM 702 O O . LYS A 1 87 ? -0.964 2.662 -8.348 1.00 96.75 87 LYS A O 1
ATOM 707 N N . SER A 1 88 ? -0.218 3.436 -6.371 1.00 95.50 88 SER A N 1
ATOM 708 C CA . SER A 1 88 ? -1.450 3.115 -5.646 1.00 95.50 88 SER A CA 1
ATOM 709 C C . SER A 1 88 ? -2.052 4.319 -4.927 1.00 95.50 88 SER A C 1
ATOM 711 O O . SER A 1 88 ? -1.444 5.381 -4.820 1.00 95.50 88 SER A O 1
ATOM 713 N N . GLN A 1 89 ? -3.284 4.164 -4.459 1.00 95.62 89 GLN A N 1
ATOM 714 C CA . GLN A 1 89 ? -3.903 5.002 -3.435 1.00 95.62 89 GLN A CA 1
ATOM 715 C C . GLN A 1 89 ? -3.981 4.217 -2.123 1.00 95.62 89 GLN A C 1
ATOM 717 O O . GLN A 1 89 ? -3.846 2.989 -2.145 1.00 95.62 89 GLN A O 1
ATOM 722 N N . PRO A 1 90 ? -4.195 4.897 -0.983 1.00 95.06 90 PRO A N 1
ATOM 723 C CA . PRO A 1 90 ? -4.247 4.204 0.286 1.00 95.06 90 PRO A CA 1
ATOM 724 C C . PRO A 1 90 ? -5.360 3.150 0.346 1.00 95.06 90 PRO A C 1
ATOM 726 O O . PRO A 1 90 ? -6.453 3.330 -0.208 1.00 95.06 90 PRO A O 1
ATOM 729 N N . LEU A 1 91 ? -5.084 2.060 1.054 1.00 93.88 91 LEU A N 1
ATOM 730 C CA . LEU A 1 91 ? -6.004 0.942 1.248 1.00 93.88 91 LEU A CA 1
ATOM 731 C C . LEU A 1 91 ? -6.194 0.700 2.740 1.00 93.88 91 LEU A C 1
ATOM 733 O O . LEU A 1 91 ? -5.221 0.609 3.479 1.00 93.88 91 LEU A O 1
ATOM 737 N N . GLN A 1 92 ? -7.433 0.547 3.186 1.00 94.50 92 GLN A N 1
ATOM 738 C CA . GLN A 1 92 ? -7.722 0.154 4.558 1.00 94.50 92 GLN A CA 1
ATOM 739 C C . GLN A 1 92 ? -8.088 -1.324 4.610 1.00 94.50 92 GLN A C 1
ATOM 741 O O . GLN A 1 92 ? -8.905 -1.806 3.825 1.00 94.50 92 GLN A O 1
ATOM 746 N N . ILE A 1 93 ? -7.495 -2.024 5.568 1.00 94.56 93 ILE A N 1
ATOM 747 C CA . ILE A 1 93 ? -7.756 -3.418 5.881 1.00 94.56 93 ILE A CA 1
ATOM 748 C C . ILE A 1 93 ? -8.180 -3.496 7.346 1.00 94.56 93 ILE A C 1
ATOM 750 O O . ILE A 1 93 ? -7.429 -3.123 8.241 1.00 94.56 93 ILE A O 1
ATOM 754 N N . ASN A 1 94 ? -9.376 -4.012 7.587 1.00 92.69 94 ASN A N 1
ATOM 755 C CA . ASN A 1 94 ? -9.937 -4.211 8.912 1.00 92.69 94 ASN A CA 1
ATOM 756 C C . ASN A 1 94 ? -9.923 -5.696 9.252 1.00 92.69 94 ASN A C 1
ATOM 758 O O . ASN A 1 94 ? -10.473 -6.534 8.530 1.00 92.69 94 ASN A O 1
ATOM 762 N N . TYR A 1 95 ? -9.327 -6.024 10.387 1.00 91.94 95 TYR A N 1
ATOM 763 C CA . TYR A 1 95 ? -9.352 -7.373 10.909 1.00 91.94 95 TYR A CA 1
ATOM 764 C C . TYR A 1 95 ? -10.733 -7.709 11.487 1.00 91.94 95 TYR A C 1
ATOM 766 O O . TYR A 1 95 ? -11.290 -6.967 12.295 1.00 91.94 95 TYR A O 1
ATOM 774 N N . HIS A 1 96 ? -11.263 -8.870 11.101 1.00 90.88 96 HIS A N 1
ATOM 775 C CA . HIS A 1 96 ? -12.474 -9.443 11.683 1.00 90.88 96 HIS A CA 1
ATOM 776 C C . HIS A 1 96 ? -12.249 -10.928 11.969 1.00 90.88 96 HIS A C 1
ATOM 778 O O . HIS A 1 96 ? -12.250 -11.758 11.053 1.00 90.88 96 HIS A O 1
ATOM 784 N N . ALA A 1 97 ? -12.064 -11.263 13.245 1.00 90.00 97 ALA A N 1
ATOM 785 C CA . ALA A 1 97 ? -11.658 -12.589 13.699 1.00 90.00 97 ALA A CA 1
ATOM 786 C C . ALA A 1 97 ? -12.583 -13.691 13.179 1.00 90.00 97 ALA A C 1
ATOM 788 O O . ALA A 1 97 ? -12.111 -14.693 12.651 1.00 90.00 97 ALA A O 1
ATOM 789 N N . MET A 1 98 ? -13.903 -13.496 13.262 1.00 88.44 98 MET A N 1
ATOM 790 C CA . MET A 1 98 ? -14.857 -14.520 12.839 1.00 88.44 98 MET A CA 1
ATOM 791 C C . MET A 1 98 ? -14.773 -14.810 11.335 1.00 88.44 98 MET A C 1
ATOM 793 O O . MET A 1 98 ? -14.813 -15.977 10.942 1.00 88.44 98 MET A O 1
ATOM 797 N N . THR A 1 99 ? -14.605 -13.785 10.490 1.00 89.50 99 THR A N 1
ATOM 798 C CA . THR A 1 99 ? -14.445 -14.022 9.046 1.00 89.50 99 THR A CA 1
ATOM 799 C C . THR A 1 99 ? -13.126 -14.722 8.754 1.00 89.50 99 THR A C 1
ATOM 801 O O . THR A 1 99 ? -13.111 -15.685 7.994 1.00 89.50 99 THR A O 1
ATOM 804 N N . ILE A 1 100 ? -12.027 -14.258 9.356 1.00 89.44 100 ILE A N 1
ATOM 805 C CA . ILE A 1 100 ? -10.696 -14.829 9.125 1.00 89.44 100 ILE A CA 1
ATOM 806 C C . ILE A 1 100 ? -10.645 -16.289 9.575 1.00 89.44 100 ILE A C 1
ATOM 808 O O . ILE A 1 100 ? -10.208 -17.138 8.805 1.00 89.44 100 ILE A O 1
ATOM 812 N N . ASN A 1 101 ? -11.175 -16.612 10.755 1.00 89.19 101 ASN A N 1
ATOM 813 C CA . ASN A 1 101 ? -11.240 -17.988 11.246 1.00 89.19 101 ASN A CA 1
ATOM 814 C C . ASN A 1 101 ? -12.051 -18.887 10.302 1.00 89.19 101 ASN A C 1
ATOM 816 O O . ASN A 1 101 ? -11.603 -19.978 9.964 1.00 89.19 101 ASN A O 1
ATOM 820 N N . LYS A 1 102 ? -13.199 -18.412 9.799 1.00 87.38 102 LYS A N 1
ATOM 821 C CA . LYS A 1 102 ? -14.008 -19.168 8.830 1.00 87.38 102 LYS A CA 1
ATOM 822 C C . LYS A 1 102 ? -13.324 -19.336 7.475 1.00 87.38 102 LYS A C 1
ATOM 824 O O . LYS A 1 102 ? -13.468 -20.383 6.850 1.00 87.38 102 LYS A O 1
ATOM 829 N N . LEU A 1 103 ? -12.577 -18.332 7.015 1.00 87.25 103 LEU A N 1
ATOM 830 C CA . LEU A 1 103 ? -11.751 -18.464 5.815 1.00 87.25 103 LEU A CA 1
ATOM 831 C C . LEU A 1 103 ? -10.666 -19.517 6.029 1.00 87.25 103 LEU A C 1
ATOM 833 O O . LEU A 1 103 ? -10.509 -20.394 5.190 1.00 87.25 103 LEU A O 1
ATOM 837 N N . ILE A 1 104 ? -9.972 -19.474 7.166 1.00 85.50 104 ILE A N 1
ATOM 838 C CA . ILE A 1 104 ? -8.955 -20.461 7.533 1.00 85.50 104 ILE A CA 1
ATOM 839 C C . ILE A 1 104 ? -9.552 -21.876 7.550 1.00 85.50 104 ILE A C 1
ATOM 841 O O . ILE A 1 104 ? -8.972 -22.765 6.936 1.00 85.50 104 ILE A O 1
ATOM 845 N N . GLU A 1 105 ? -10.729 -22.085 8.147 1.00 83.44 105 GLU A N 1
ATOM 846 C CA . GLU A 1 105 ? -11.444 -23.375 8.116 1.00 83.44 105 GLU A CA 1
ATOM 847 C C . GLU A 1 105 ? -11.740 -23.872 6.687 1.00 83.44 105 GLU A C 1
ATOM 849 O O . GLU A 1 105 ? -11.737 -25.071 6.444 1.00 83.44 105 GLU A O 1
ATOM 854 N N . CYS A 1 106 ? -11.958 -22.983 5.710 1.00 77.69 106 CYS A N 1
ATOM 855 C CA . CYS A 1 106 ? -12.174 -23.404 4.317 1.00 77.69 106 CYS A CA 1
ATOM 856 C C . CYS A 1 106 ? -10.904 -23.921 3.636 1.00 77.69 106 CYS A C 1
ATOM 858 O O . CYS A 1 106 ? -10.990 -24.706 2.694 1.00 77.69 106 CYS A O 1
ATOM 860 N N . PHE A 1 107 ? -9.737 -23.449 4.076 1.00 77.31 107 PHE A N 1
ATOM 861 C CA . PHE A 1 107 ? -8.439 -23.839 3.521 1.00 77.31 107 PHE A CA 1
ATOM 862 C C . PHE A 1 107 ? -7.721 -24.897 4.370 1.00 77.31 107 PHE A C 1
ATOM 864 O O . PHE A 1 107 ? -6.775 -25.522 3.892 1.00 77.31 107 PHE A O 1
ATOM 871 N N . LEU A 1 108 ? -8.173 -25.122 5.605 1.00 68.62 108 LEU A N 1
ATOM 872 C CA . LEU A 1 108 ? -7.769 -26.226 6.467 1.00 68.62 108 LEU A CA 1
ATOM 873 C C . LEU A 1 108 ? -8.814 -27.341 6.347 1.00 68.62 108 LEU A C 1
ATOM 875 O O . LEU A 1 108 ? -9.825 -27.286 7.040 1.00 68.62 108 LEU A O 1
ATOM 879 N N . PRO A 1 109 ? -8.616 -28.354 5.490 1.00 60.16 109 PRO A N 1
ATOM 880 C CA . PRO A 1 109 ? -9.599 -29.415 5.382 1.00 60.16 109 PRO A CA 1
ATOM 881 C C . PRO A 1 109 ? -9.739 -30.163 6.700 1.00 60.16 109 PRO A C 1
ATOM 883 O O . PRO A 1 109 ? -8.752 -30.445 7.391 1.00 60.16 109 PRO A O 1
ATOM 886 N N . ASP A 1 110 ? -10.973 -30.569 6.981 1.00 59.72 110 ASP A N 1
ATOM 887 C CA . ASP A 1 110 ? -11.237 -31.638 7.923 1.00 59.72 110 ASP A CA 1
ATOM 888 C C . ASP A 1 110 ? -10.388 -32.838 7.505 1.00 59.72 110 ASP A C 1
ATOM 890 O O . ASP A 1 110 ? -10.406 -33.276 6.347 1.00 59.72 110 ASP A O 1
ATOM 894 N N . ARG A 1 111 ? -9.570 -33.313 8.447 1.00 55.78 111 ARG A N 1
ATOM 895 C CA . ARG A 1 111 ? -8.710 -34.490 8.291 1.00 55.78 111 ARG A CA 1
ATOM 896 C C . ARG A 1 111 ? -9.526 -35.561 7.547 1.00 55.78 111 ARG A C 1
ATOM 898 O O . ARG A 1 111 ? -10.622 -35.857 8.008 1.00 55.78 111 ARG A O 1
ATOM 905 N N . HIS A 1 112 ? -8.999 -36.078 6.427 1.00 54.03 112 HIS A N 1
ATOM 906 C CA . HIS A 1 112 ? -9.515 -37.171 5.563 1.00 54.03 112 HIS A CA 1
ATOM 907 C C . HIS A 1 112 ? -9.919 -36.849 4.109 1.00 54.03 112 HIS A C 1
ATOM 909 O O . HIS A 1 112 ? -10.399 -37.755 3.434 1.00 54.03 112 HIS A O 1
ATOM 915 N N . HIS A 1 113 ? -9.651 -35.659 3.563 1.00 57.44 113 HIS A N 1
ATOM 916 C CA . HIS A 1 113 ? -9.735 -35.459 2.106 1.00 57.44 113 HIS A CA 1
ATOM 917 C C . HIS A 1 113 ? -8.351 -35.280 1.482 1.00 57.44 113 HIS A C 1
ATOM 919 O O . HIS A 1 113 ? -7.512 -34.545 2.004 1.00 57.44 113 HIS A O 1
ATOM 925 N N . ASP A 1 114 ? -8.131 -36.009 0.389 1.00 60.41 114 ASP A N 1
ATOM 926 C CA . ASP A 1 114 ? -6.859 -36.191 -0.302 1.00 60.41 114 ASP A CA 1
ATOM 927 C C . ASP A 1 114 ? -6.381 -34.879 -0.953 1.00 60.41 114 ASP A C 1
ATOM 929 O O . ASP A 1 114 ? -6.600 -34.596 -2.131 1.00 60.41 114 ASP A O 1
ATOM 933 N N . LEU A 1 115 ? -5.773 -34.014 -0.135 1.00 58.16 115 LEU A N 1
ATOM 934 C CA . LEU A 1 115 ? -5.092 -32.796 -0.571 1.00 58.16 115 LEU A CA 1
ATOM 935 C C . LEU A 1 115 ? -3.841 -33.095 -1.400 1.00 58.16 115 LEU A C 1
ATOM 937 O O . LEU A 1 115 ? -3.266 -32.150 -1.935 1.00 58.16 115 LEU A O 1
ATOM 941 N N . GLU A 1 116 ? -3.384 -34.347 -1.467 1.00 65.38 116 GLU A N 1
ATOM 942 C CA . GLU A 1 116 ? -2.178 -34.738 -2.196 1.00 65.38 116 GLU A CA 1
ATOM 943 C C . GLU A 1 116 ? -2.306 -34.321 -3.666 1.00 65.38 116 GLU A C 1
ATOM 945 O O . GLU A 1 116 ? -1.474 -33.566 -4.153 1.00 65.38 116 GLU A O 1
ATOM 950 N N . GLY A 1 117 ? -3.429 -34.635 -4.323 1.00 67.69 117 GLY A N 1
ATOM 951 C CA . GLY A 1 117 ? -3.653 -34.275 -5.728 1.00 67.69 117 GLY A CA 1
ATOM 952 C C . GLY A 1 117 ? -3.750 -32.765 -5.990 1.00 67.69 117 GLY A C 1
ATOM 953 O O . GLY A 1 117 ? -3.239 -32.275 -6.996 1.00 67.69 117 GLY A O 1
ATOM 954 N N . ILE A 1 118 ? -4.356 -31.989 -5.079 1.00 60.34 118 ILE A N 1
ATOM 955 C CA . ILE A 1 118 ? -4.410 -30.517 -5.198 1.00 60.34 118 ILE A CA 1
ATOM 956 C C . ILE A 1 118 ? -3.035 -29.911 -4.925 1.00 60.34 118 ILE A C 1
ATOM 958 O O . ILE A 1 118 ? -2.642 -28.970 -5.608 1.00 60.34 118 ILE A O 1
ATOM 962 N N . LYS A 1 119 ? -2.291 -30.442 -3.949 1.00 63.72 119 LYS A N 1
ATOM 963 C CA . LYS A 1 119 ? -0.922 -30.016 -3.658 1.00 63.72 119 LYS A CA 1
ATOM 964 C C . LYS A 1 119 ? -0.004 -30.334 -4.820 1.00 63.72 119 LYS A C 1
ATOM 966 O O . LYS A 1 119 ? 0.749 -29.457 -5.197 1.00 63.72 119 LYS A O 1
ATOM 971 N N . GLU A 1 120 ? -0.088 -31.518 -5.411 1.00 75.06 120 GLU A N 1
ATOM 972 C CA . GLU A 1 120 ? 0.690 -31.904 -6.587 1.00 75.06 120 GLU A CA 1
ATOM 973 C C . GLU A 1 120 ? 0.340 -31.037 -7.794 1.00 75.06 120 GLU A C 1
ATOM 975 O O . GLU A 1 120 ? 1.240 -30.512 -8.442 1.00 75.06 120 GLU A O 1
ATOM 980 N N . ALA A 1 121 ? -0.949 -30.796 -8.058 1.00 71.94 121 ALA A N 1
ATOM 981 C CA . ALA A 1 121 ? -1.379 -29.916 -9.141 1.00 71.94 121 ALA A CA 1
ATOM 982 C C . ALA A 1 121 ? -0.938 -28.463 -8.907 1.00 71.94 121 ALA A C 1
ATOM 984 O O . ALA A 1 121 ? -0.374 -27.836 -9.800 1.00 71.94 121 ALA A O 1
ATOM 985 N N . ALA A 1 122 ? -1.137 -27.924 -7.703 1.00 67.12 122 ALA A N 1
ATOM 986 C CA . ALA A 1 122 ? -0.706 -26.577 -7.341 1.00 67.12 122 ALA A CA 1
ATOM 987 C C . ALA A 1 122 ? 0.821 -26.454 -7.324 1.00 67.12 122 ALA A C 1
ATOM 989 O O . ALA A 1 122 ? 1.350 -25.425 -7.731 1.00 67.12 122 ALA A O 1
ATOM 990 N N . TYR A 1 123 ? 1.536 -27.496 -6.900 1.00 71.75 123 TYR A N 1
ATOM 991 C CA . TYR A 1 123 ? 2.992 -27.564 -6.910 1.00 71.75 123 TYR A CA 1
ATOM 992 C C . TYR A 1 123 ? 3.527 -27.670 -8.334 1.00 71.75 123 TYR A C 1
ATOM 994 O O . TYR A 1 123 ? 4.483 -26.979 -8.651 1.00 71.75 123 TYR A O 1
ATOM 1002 N N . SER A 1 124 ? 2.880 -28.434 -9.215 1.00 72.06 124 SER A N 1
ATOM 1003 C CA . SER A 1 124 ? 3.199 -28.484 -10.644 1.00 72.06 124 SER A CA 1
ATOM 1004 C C . SER A 1 124 ? 2.936 -27.138 -11.310 1.00 72.06 124 SER A C 1
ATOM 1006 O O . SER A 1 124 ? 3.804 -26.642 -12.011 1.00 72.06 124 SER A O 1
ATOM 1008 N N . ILE A 1 125 ? 1.798 -26.492 -11.038 1.00 73.81 125 ILE A N 1
ATOM 1009 C CA . ILE A 1 125 ? 1.494 -25.141 -11.536 1.00 73.81 125 ILE A CA 1
ATOM 1010 C C . ILE A 1 125 ? 2.499 -24.125 -10.980 1.00 73.81 125 ILE A C 1
ATOM 1012 O O . ILE A 1 125 ? 2.970 -23.265 -11.716 1.00 73.81 125 ILE A O 1
ATOM 1016 N N . TYR A 1 126 ? 2.865 -24.215 -9.701 1.00 73.38 126 TYR A N 1
ATOM 1017 C CA . TYR A 1 126 ? 3.869 -23.354 -9.081 1.00 73.38 126 TYR A CA 1
ATOM 1018 C C . TYR A 1 126 ? 5.255 -23.592 -9.673 1.00 73.38 126 TYR A C 1
ATOM 1020 O O . TYR A 1 126 ? 5.942 -22.625 -9.967 1.00 73.38 126 TYR A O 1
ATOM 1028 N N . ILE A 1 127 ? 5.666 -24.845 -9.875 1.00 75.75 127 ILE A N 1
ATOM 1029 C CA . ILE A 1 127 ? 6.909 -25.214 -10.555 1.00 75.75 127 ILE A CA 1
ATOM 1030 C C . ILE A 1 127 ? 6.874 -24.693 -11.981 1.00 75.75 127 ILE A C 1
ATOM 1032 O O . ILE A 1 127 ? 7.843 -24.078 -12.390 1.00 75.75 127 ILE A O 1
ATOM 1036 N N . ASP A 1 128 ? 5.777 -24.847 -12.712 1.00 74.44 128 ASP A N 1
ATOM 1037 C CA . ASP A 1 128 ? 5.644 -24.364 -14.082 1.00 74.44 128 ASP A CA 1
ATOM 1038 C C . ASP A 1 128 ? 5.694 -22.840 -14.146 1.00 74.44 128 ASP A C 1
ATOM 1040 O O . ASP A 1 128 ? 6.412 -22.289 -14.975 1.00 74.44 128 ASP A O 1
ATOM 1044 N N . ILE A 1 129 ? 4.994 -22.130 -13.259 1.00 67.31 129 ILE A N 1
ATOM 1045 C CA . ILE A 1 129 ? 5.046 -20.666 -13.166 1.00 67.31 129 ILE A CA 1
ATOM 1046 C C . ILE A 1 129 ? 6.429 -20.223 -12.709 1.00 67.31 129 ILE A C 1
ATOM 1048 O O . ILE A 1 129 ? 6.963 -19.270 -13.264 1.00 67.31 129 ILE A O 1
ATOM 1052 N N . LYS A 1 130 ? 7.049 -20.909 -11.750 1.00 75.50 130 LYS A N 1
ATOM 1053 C CA . LYS A 1 130 ? 8.393 -20.612 -11.256 1.00 75.50 130 LYS A CA 1
ATOM 1054 C C . LYS A 1 130 ? 9.425 -20.864 -12.338 1.00 75.50 130 LYS A C 1
ATOM 1056 O O . LYS A 1 130 ? 10.251 -19.996 -12.541 1.00 75.50 130 LYS A O 1
ATOM 1061 N N . HIS A 1 131 ? 9.370 -21.977 -13.058 1.00 71.12 131 HIS A N 1
ATOM 1062 C CA . HIS A 1 131 ? 10.275 -22.294 -14.154 1.00 71.12 131 HIS A CA 1
ATOM 1063 C C . HIS A 1 131 ? 10.032 -21.379 -15.338 1.00 71.12 131 HIS A C 1
ATOM 1065 O O . HIS A 1 131 ? 11.003 -20.888 -15.881 1.00 71.12 131 HIS A O 1
ATOM 1071 N N . ARG A 1 132 ? 8.787 -21.076 -15.718 1.00 63.06 132 ARG A N 1
ATOM 1072 C CA . ARG A 1 132 ? 8.496 -20.107 -16.786 1.00 63.06 132 ARG A CA 1
ATOM 1073 C C . ARG A 1 132 ? 8.926 -18.707 -16.387 1.00 63.06 132 ARG A C 1
ATOM 1075 O O . ARG A 1 132 ? 9.563 -18.044 -17.184 1.00 63.06 132 ARG A O 1
ATOM 1082 N N . THR A 1 133 ? 8.667 -18.273 -15.158 1.00 60.22 133 THR A N 1
ATOM 1083 C CA . THR A 1 133 ? 9.115 -16.967 -14.656 1.00 60.22 133 THR A CA 1
ATOM 1084 C C . THR A 1 133 ? 10.629 -16.936 -14.529 1.00 60.22 133 THR A C 1
ATOM 1086 O O . THR A 1 133 ? 11.236 -16.011 -15.025 1.00 60.22 133 THR A O 1
ATOM 1089 N N . GLN A 1 134 ? 11.274 -17.949 -13.950 1.00 51.47 134 GLN A N 1
ATOM 1090 C CA . GLN A 1 134 ? 12.733 -18.039 -13.846 1.00 51.47 134 GLN A CA 1
ATOM 1091 C C . GLN A 1 134 ? 13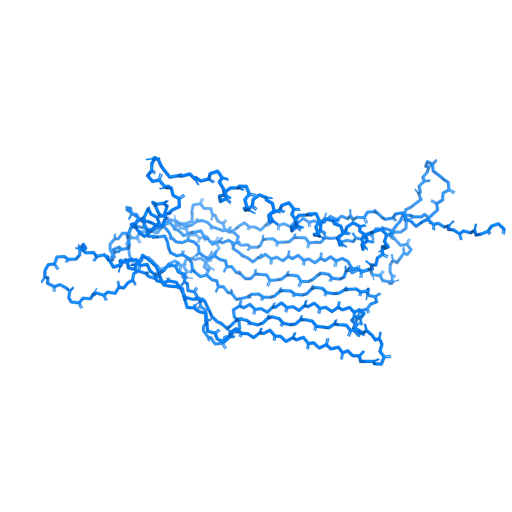.391 -18.201 -15.208 1.00 51.47 134 GLN A C 1
ATOM 1093 O O . GLN A 1 134 ? 14.479 -17.685 -15.385 1.00 51.47 134 GLN A O 1
ATOM 1098 N N . PHE A 1 135 ? 12.778 -18.885 -16.168 1.00 59.12 135 PHE A N 1
ATOM 1099 C CA . PHE A 1 135 ? 13.271 -19.021 -17.535 1.00 59.12 135 PHE A CA 1
ATOM 1100 C C . PHE A 1 135 ? 13.104 -17.705 -18.288 1.00 59.12 135 PHE A C 1
ATOM 1102 O O . PHE A 1 135 ? 14.081 -17.195 -18.807 1.00 59.12 135 PHE A O 1
ATOM 1109 N N . LEU A 1 136 ? 11.926 -17.080 -18.256 1.00 51.62 136 LEU A N 1
ATOM 1110 C CA . LEU A 1 136 ? 11.693 -15.760 -18.848 1.00 51.62 136 LEU A CA 1
ATOM 1111 C C . LEU A 1 136 ? 12.576 -14.690 -18.201 1.00 51.62 136 LEU A C 1
ATOM 1113 O O . LEU A 1 136 ? 13.137 -13.860 -18.904 1.00 51.62 136 LEU A O 1
ATOM 1117 N N . VAL A 1 137 ? 12.738 -14.719 -16.880 1.00 50.06 137 VAL A N 1
ATOM 1118 C CA . VAL A 1 137 ? 13.609 -13.809 -16.135 1.00 50.06 137 VAL A CA 1
ATOM 1119 C C . VAL A 1 137 ? 15.071 -14.145 -16.418 1.00 50.06 137 VAL A C 1
ATOM 1121 O O . VAL A 1 137 ? 15.810 -13.247 -16.761 1.00 50.06 137 VAL A O 1
ATOM 1124 N N . SER A 1 138 ? 15.526 -15.399 -16.385 1.00 49.47 138 SER A N 1
ATOM 1125 C CA . SER A 1 138 ? 16.943 -15.740 -16.622 1.00 49.47 138 SER A CA 1
ATOM 1126 C C . SER A 1 138 ? 17.375 -15.641 -18.087 1.00 49.47 138 SER A C 1
ATOM 1128 O O . SER A 1 138 ? 18.501 -15.229 -18.340 1.00 49.47 138 SER A O 1
ATOM 1130 N N . GLU A 1 139 ? 16.520 -15.961 -19.057 1.00 46.94 139 GLU A N 1
ATOM 1131 C CA . GLU A 1 139 ? 16.811 -15.765 -20.481 1.00 46.94 139 GLU A CA 1
ATOM 1132 C C . GLU A 1 139 ? 16.805 -14.284 -20.860 1.00 46.94 139 GLU A C 1
ATOM 1134 O O . GLU A 1 139 ? 17.684 -13.856 -21.607 1.00 46.94 139 GLU A O 1
ATOM 1139 N N . ASN A 1 140 ? 15.891 -13.477 -20.303 1.00 44.22 140 ASN A N 1
ATOM 1140 C CA . ASN A 1 140 ? 15.898 -12.030 -20.541 1.00 44.22 140 ASN A CA 1
ATOM 1141 C C . ASN A 1 140 ? 16.906 -11.273 -19.660 1.00 44.22 140 ASN A C 1
ATOM 1143 O O . ASN A 1 140 ? 17.332 -10.199 -20.054 1.00 44.22 140 ASN A O 1
ATOM 1147 N N . LEU A 1 141 ? 17.352 -11.819 -18.522 1.00 43.75 141 LEU A N 1
ATOM 1148 C CA . LEU A 1 141 ? 18.456 -11.261 -17.722 1.00 43.75 141 LEU A CA 1
ATOM 1149 C C . LEU A 1 141 ? 19.830 -11.560 -18.336 1.00 43.75 141 LEU A C 1
ATOM 1151 O O . LEU A 1 141 ? 20.775 -10.815 -18.084 1.00 43.75 141 LEU A O 1
ATOM 1155 N N . LYS A 1 142 ? 19.957 -12.624 -19.143 1.00 39.81 142 LYS A N 1
ATOM 1156 C CA . LYS A 1 142 ? 21.195 -12.964 -19.875 1.00 39.81 142 LYS A CA 1
ATOM 1157 C C . LYS A 1 142 ? 21.513 -11.996 -21.019 1.00 39.81 142 LYS A C 1
ATOM 1159 O O . LYS A 1 142 ? 22.625 -12.013 -21.532 1.00 39.81 142 LYS A O 1
ATOM 1164 N N . LYS A 1 143 ? 20.570 -11.133 -21.400 1.00 45.53 143 LYS A N 1
ATOM 1165 C CA . LYS A 1 143 ? 20.812 -9.956 -22.240 1.00 45.53 143 LYS A CA 1
ATOM 1166 C C . LYS A 1 143 ? 20.502 -8.757 -21.363 1.00 45.53 143 LYS A C 1
ATOM 1168 O O . LYS A 1 143 ? 19.329 -8.475 -21.167 1.00 45.53 143 LYS A O 1
ATOM 1173 N N . ILE A 1 144 ? 21.509 -8.116 -20.767 1.00 51.16 144 ILE A N 1
ATOM 1174 C CA . ILE A 1 144 ? 21.275 -6.990 -19.851 1.00 51.16 144 ILE A CA 1
ATOM 1175 C C . ILE A 1 144 ? 20.645 -5.854 -20.652 1.00 51.16 144 ILE A C 1
ATOM 1177 O O . ILE A 1 144 ? 21.326 -5.080 -21.314 1.00 51.16 144 ILE A O 1
ATOM 1181 N N . LYS A 1 145 ? 19.320 -5.840 -20.615 1.00 58.25 145 LYS A N 1
ATOM 1182 C CA . LYS A 1 145 ? 18.459 -4.805 -21.131 1.00 58.25 145 LYS A CA 1
ATOM 1183 C C . LYS A 1 145 ? 18.152 -3.858 -19.979 1.00 58.25 145 LYS A C 1
ATOM 1185 O O . LYS A 1 145 ? 17.848 -4.303 -18.870 1.00 58.25 145 LYS A O 1
ATOM 1190 N N . ASP A 1 146 ? 18.292 -2.570 -20.223 1.00 71.88 146 ASP A N 1
ATOM 1191 C CA . ASP A 1 146 ? 18.155 -1.526 -19.218 1.00 71.88 146 ASP A CA 1
ATOM 1192 C C . ASP A 1 146 ? 16.705 -1.449 -18.738 1.00 71.88 146 ASP A C 1
ATOM 1194 O O . ASP A 1 146 ? 15.788 -1.320 -19.542 1.00 71.88 146 ASP A O 1
ATOM 1198 N N . LEU A 1 147 ? 16.479 -1.566 -17.430 1.00 76.88 147 LEU A N 1
ATOM 1199 C CA . LEU A 1 147 ? 15.143 -1.580 -16.831 1.00 76.88 147 LEU A CA 1
ATOM 1200 C C . LEU A 1 147 ? 14.974 -0.357 -15.938 1.00 76.88 147 LEU A C 1
ATOM 1202 O O . LEU A 1 147 ? 15.644 -0.281 -14.919 1.00 76.88 147 LEU A O 1
ATOM 1206 N N . ASP A 1 148 ? 14.066 0.547 -16.297 1.00 85.38 148 ASP A N 1
ATOM 1207 C CA . ASP A 1 148 ? 13.618 1.675 -15.471 1.00 85.38 148 ASP A CA 1
ATOM 1208 C C . ASP A 1 148 ? 12.457 1.239 -14.560 1.00 85.38 148 ASP A C 1
ATOM 1210 O O . ASP A 1 148 ? 11.457 0.700 -15.038 1.00 85.38 148 ASP A O 1
ATOM 1214 N N . ILE A 1 149 ? 12.587 1.439 -13.250 1.00 87.25 149 ILE A N 1
ATOM 1215 C CA . ILE A 1 149 ? 11.578 1.078 -12.248 1.00 87.25 149 ILE A CA 1
ATOM 1216 C C . ILE A 1 149 ? 11.190 2.325 -11.458 1.00 87.25 149 ILE A C 1
ATOM 1218 O O . ILE A 1 149 ? 12.047 2.960 -10.844 1.00 87.25 149 ILE A O 1
ATOM 1222 N N . ASP A 1 150 ? 9.890 2.611 -11.405 1.00 92.88 150 ASP A N 1
ATOM 1223 C CA . ASP A 1 150 ? 9.302 3.695 -10.615 1.00 92.88 150 ASP A CA 1
ATOM 1224 C C . ASP A 1 150 ? 8.026 3.209 -9.912 1.00 92.88 150 ASP A C 1
ATOM 1226 O O . ASP A 1 150 ? 6.925 3.220 -10.467 1.00 92.88 150 ASP A O 1
ATOM 1230 N N . ILE A 1 151 ? 8.186 2.726 -8.683 1.00 95.19 151 ILE A N 1
ATOM 1231 C CA . ILE A 1 151 ? 7.100 2.228 -7.840 1.00 95.19 151 ILE A CA 1
ATOM 1232 C C . ILE A 1 151 ? 6.837 3.237 -6.722 1.00 95.19 151 ILE A C 1
ATOM 1234 O O . ILE A 1 151 ? 7.752 3.621 -5.999 1.00 95.19 151 ILE A O 1
ATOM 1238 N N . ASP A 1 152 ? 5.576 3.623 -6.556 1.00 97.12 152 ASP A N 1
ATOM 1239 C CA . ASP A 1 152 ? 5.085 4.555 -5.544 1.00 97.12 152 ASP A CA 1
ATOM 1240 C C . ASP A 1 152 ? 3.751 4.049 -4.985 1.00 97.12 152 ASP A C 1
ATOM 1242 O O . ASP A 1 152 ? 2.672 4.279 -5.538 1.00 97.12 152 ASP A O 1
ATOM 1246 N N . LEU A 1 153 ? 3.832 3.307 -3.888 1.00 96.50 153 LEU A N 1
ATOM 1247 C CA . LEU A 1 153 ? 2.683 2.723 -3.221 1.00 96.50 153 LEU A CA 1
ATOM 1248 C C . LEU A 1 153 ? 2.325 3.559 -1.996 1.00 96.50 153 LEU A C 1
ATOM 1250 O O . LEU A 1 153 ? 3.125 3.741 -1.078 1.00 96.50 153 LEU A O 1
ATOM 1254 N N . GLN A 1 154 ? 1.097 4.059 -1.990 1.00 96.19 154 GLN A N 1
ATOM 1255 C CA . GLN A 1 154 ? 0.522 4.762 -0.854 1.00 96.19 154 GLN A CA 1
ATOM 1256 C C . GLN A 1 154 ? 0.138 3.782 0.258 1.00 96.19 154 GLN A C 1
ATOM 1258 O O . GLN A 1 154 ? 0.048 2.572 0.040 1.00 96.19 154 GLN A O 1
ATOM 1263 N N . SER A 1 155 ? -0.090 4.330 1.450 1.00 95.44 155 SER A N 1
ATOM 1264 C CA . SER A 1 155 ? -0.171 3.531 2.670 1.00 95.44 155 SER A CA 1
ATOM 1265 C C . SER A 1 155 ? -1.294 2.501 2.699 1.00 95.44 155 SER A C 1
ATOM 1267 O O . SER A 1 155 ? -2.417 2.734 2.252 1.00 95.44 155 SER A O 1
ATOM 1269 N N . ILE A 1 156 ? -0.975 1.358 3.297 1.00 95.50 156 ILE A N 1
ATOM 1270 C CA . ILE A 1 156 ? -1.950 0.365 3.716 1.00 95.50 156 ILE A CA 1
ATOM 1271 C C . ILE A 1 156 ? -2.157 0.529 5.224 1.00 95.50 156 ILE A C 1
ATOM 1273 O O . ILE A 1 156 ? -1.216 0.391 6.008 1.00 95.50 156 ILE A O 1
ATOM 1277 N N . TYR A 1 157 ? -3.398 0.788 5.622 1.00 96.06 157 TYR A N 1
ATOM 1278 C CA . TYR A 1 157 ? -3.811 0.889 7.017 1.00 96.06 157 TYR A CA 1
ATOM 1279 C C . TYR A 1 157 ? -4.366 -0.453 7.472 1.00 96.06 157 TYR A C 1
ATOM 1281 O O . TYR A 1 157 ? -5.392 -0.898 6.960 1.00 96.06 157 TYR A O 1
ATOM 1289 N N . PHE A 1 158 ? -3.709 -1.101 8.426 1.00 95.62 158 PHE A N 1
ATOM 1290 C CA . PHE A 1 158 ? -4.183 -2.345 9.015 1.00 95.62 158 PHE A CA 1
ATOM 1291 C C . PHE A 1 158 ? -4.753 -2.074 10.404 1.00 95.62 158 PHE A C 1
ATOM 1293 O O . PHE A 1 158 ? -4.017 -1.688 11.314 1.00 95.62 158 PHE A O 1
ATOM 1300 N N . ILE A 1 159 ? -6.062 -2.264 10.563 1.00 93.88 159 ILE A N 1
ATOM 1301 C CA . ILE A 1 159 ? -6.769 -1.942 11.800 1.00 93.88 159 ILE A CA 1
ATOM 1302 C C . ILE A 1 159 ? -7.260 -3.210 12.482 1.00 93.88 159 ILE A C 1
ATOM 1304 O O . ILE A 1 159 ? -7.965 -4.031 11.892 1.00 93.88 159 ILE A O 1
ATOM 1308 N N . VAL A 1 160 ? -6.881 -3.358 13.748 1.00 94.06 160 VAL A N 1
ATOM 1309 C CA . VAL A 1 160 ? -7.173 -4.524 14.573 1.00 94.06 160 VAL A CA 1
ATOM 1310 C C . VAL A 1 160 ? -7.963 -4.081 15.797 1.00 94.06 160 VAL A C 1
ATOM 1312 O O . VAL A 1 160 ? -7.380 -3.487 16.705 1.00 94.06 160 VAL A O 1
ATOM 1315 N N . PRO A 1 161 ? -9.276 -4.349 15.850 1.00 91.31 161 PRO A N 1
ATOM 1316 C CA . PRO A 1 161 ? -10.058 -4.053 17.035 1.00 91.31 161 PRO A CA 1
ATOM 1317 C C . PRO A 1 161 ? -9.753 -5.031 18.169 1.00 91.31 161 PRO A C 1
ATOM 1319 O O . PRO A 1 161 ? -9.470 -6.214 17.946 1.00 91.31 161 PRO A O 1
ATOM 1322 N N . GLU A 1 162 ? -9.857 -4.535 19.397 1.00 87.44 162 GLU A N 1
ATOM 1323 C CA . GLU A 1 162 ? -9.838 -5.341 20.610 1.00 87.44 162 GLU A CA 1
ATOM 1324 C C . GLU A 1 162 ? -10.901 -6.448 20.518 1.00 87.44 162 GLU A C 1
ATOM 1326 O O . GLU A 1 162 ? -11.996 -6.247 19.996 1.00 87.44 162 GLU A O 1
ATOM 1331 N N . HIS A 1 163 ? -10.549 -7.661 20.949 1.00 84.94 163 HIS A N 1
ATOM 1332 C CA . HIS A 1 163 ? -11.372 -8.875 20.811 1.00 84.94 163 HIS A CA 1
ATOM 1333 C C . HIS A 1 163 ? -11.696 -9.321 19.367 1.00 84.94 163 HIS A C 1
ATOM 1335 O O . HIS A 1 163 ? -12.339 -10.354 19.178 1.00 84.94 163 HIS A O 1
ATOM 1341 N N . GLY A 1 164 ? -11.186 -8.633 18.339 1.00 82.19 164 GLY A N 1
ATOM 1342 C CA . GLY A 1 164 ? -11.249 -9.079 16.947 1.00 82.19 164 GLY A CA 1
ATOM 1343 C C . GLY A 1 164 ? -12.558 -8.772 16.215 1.00 82.19 164 GLY A C 1
ATOM 1344 O O . GLY A 1 164 ? -12.769 -9.290 15.118 1.00 82.19 164 GLY A O 1
ATOM 1345 N N . PHE A 1 165 ? -13.422 -7.935 16.781 1.00 80.12 165 PHE A N 1
ATOM 1346 C CA . PHE A 1 165 ? -14.599 -7.383 16.114 1.00 80.12 165 PHE A CA 1
ATOM 1347 C C . PHE A 1 165 ? -14.778 -5.923 16.524 1.00 80.12 165 PHE A C 1
ATOM 1349 O O . PHE A 1 165 ? -14.501 -5.546 17.657 1.00 80.12 165 PHE A O 1
ATOM 1356 N N . TYR A 1 166 ? -15.225 -5.088 15.589 1.00 72.25 166 TYR A N 1
ATOM 1357 C CA . TYR A 1 166 ? -15.472 -3.681 15.876 1.00 72.25 166 TYR A CA 1
ATOM 1358 C C . TYR A 1 166 ? -16.712 -3.522 16.754 1.00 72.25 166 TYR A C 1
ATOM 1360 O O . TYR A 1 166 ? -17.811 -3.891 16.342 1.00 72.25 166 TYR A O 1
ATOM 1368 N N . GLN A 1 167 ? -16.546 -2.910 17.923 1.00 72.00 167 GLN A N 1
ATOM 1369 C CA . GLN A 1 167 ? -17.639 -2.297 18.675 1.00 72.00 167 GLN A CA 1
ATOM 1370 C C . GLN A 1 167 ? -17.337 -0.815 18.857 1.00 72.00 167 GLN A C 1
ATOM 1372 O O . GLN A 1 167 ? -16.177 -0.411 18.915 1.00 72.00 167 GLN A O 1
ATOM 1377 N N . SER A 1 168 ? -18.377 0.005 18.987 1.00 68.19 168 SER A N 1
ATOM 1378 C CA . SER A 1 168 ? -18.238 1.457 19.159 1.00 68.19 168 SER A CA 1
ATOM 1379 C C . SER A 1 168 ? -17.421 1.859 20.397 1.00 68.19 168 SER A C 1
ATOM 1381 O O . SER A 1 168 ? -16.948 2.988 20.473 1.00 68.19 168 SER A O 1
ATOM 1383 N N . SER A 1 169 ? -17.254 0.953 21.365 1.00 70.94 169 SER A N 1
ATOM 1384 C CA . SER A 1 169 ? -16.461 1.152 22.581 1.00 70.94 169 SER A CA 1
ATOM 1385 C C . SER A 1 169 ? -15.107 0.438 22.591 1.00 70.94 169 SER A C 1
ATOM 1387 O O . SER A 1 169 ? -14.387 0.555 23.578 1.00 70.94 169 SER A O 1
ATOM 1389 N N . SER A 1 170 ? -14.767 -0.328 21.553 1.00 80.19 170 SER A N 1
ATOM 1390 C CA . SER A 1 170 ? -13.547 -1.139 21.539 1.00 80.19 170 SER A CA 1
ATOM 1391 C C . SER A 1 170 ? -12.316 -0.289 21.261 1.00 80.19 170 SER A C 1
ATOM 1393 O O . SER A 1 170 ? -12.320 0.544 20.351 1.00 80.19 170 SER A O 1
ATOM 1395 N N . SER A 1 171 ? -11.237 -0.562 21.992 1.00 90.50 171 SER A N 1
ATOM 1396 C CA . SER A 1 171 ? -9.912 -0.055 21.639 1.00 90.50 171 SER A CA 1
ATOM 1397 C C . SER A 1 171 ? -9.462 -0.678 20.314 1.00 90.50 171 SER A C 1
ATOM 1399 O O . SER A 1 171 ? -9.888 -1.783 19.963 1.00 90.50 171 SER A O 1
ATOM 1401 N N . VAL A 1 172 ? -8.599 -0.005 19.556 1.00 92.94 172 VAL A N 1
ATOM 1402 C CA . VAL A 1 172 ? -8.067 -0.545 18.297 1.00 92.94 172 VAL A CA 1
ATOM 1403 C C . VAL A 1 172 ? -6.567 -0.306 18.182 1.00 92.94 172 VAL A C 1
ATOM 1405 O O . VAL A 1 172 ? -6.042 0.711 18.629 1.00 92.94 172 VAL A O 1
ATOM 1408 N N . ILE A 1 173 ? -5.867 -1.235 17.540 1.00 95.38 173 ILE A N 1
ATOM 1409 C CA . ILE A 1 173 ? -4.495 -1.032 17.076 1.00 95.38 173 ILE A CA 1
ATOM 1410 C C . ILE A 1 173 ? -4.555 -0.662 15.597 1.00 95.38 173 ILE A C 1
ATOM 1412 O O . ILE A 1 173 ? -5.170 -1.375 14.805 1.00 95.38 173 ILE A O 1
ATOM 1416 N N . CYS A 1 174 ? -3.905 0.436 15.220 1.00 95.81 174 CYS A N 1
ATOM 1417 C CA . CYS A 1 174 ? -3.767 0.865 13.833 1.00 95.81 174 CYS A CA 1
ATOM 1418 C C . CYS A 1 174 ? -2.294 0.814 13.427 1.00 95.81 174 CYS A C 1
ATOM 1420 O O . CYS A 1 174 ? -1.469 1.550 13.966 1.00 95.81 174 CYS A O 1
ATOM 1422 N N . LEU A 1 175 ? -1.975 -0.038 12.457 1.00 97.25 175 LEU A N 1
ATOM 1423 C CA . LEU A 1 175 ? -0.681 -0.071 11.789 1.00 97.25 175 LEU A CA 1
ATOM 1424 C C . LEU A 1 175 ? -0.802 0.677 10.460 1.00 97.25 175 LEU A C 1
ATOM 1426 O O . LEU A 1 175 ? -1.461 0.208 9.534 1.00 97.25 175 LEU A O 1
ATOM 1430 N N . ASP A 1 176 ? -0.167 1.840 10.376 1.00 97.00 176 ASP A N 1
ATOM 1431 C CA . ASP A 1 176 ? -0.016 2.600 9.137 1.00 97.00 176 ASP A CA 1
ATOM 1432 C C . ASP A 1 176 ? 1.346 2.232 8.540 1.00 97.00 176 ASP A C 1
ATOM 1434 O O . ASP A 1 176 ? 2.395 2.525 9.118 1.00 97.00 176 ASP A O 1
ATOM 1438 N N . LEU A 1 177 ? 1.323 1.524 7.408 1.00 96.69 177 LEU A N 1
ATOM 1439 C CA . LEU A 1 177 ? 2.531 1.042 6.736 1.00 96.69 177 LEU A CA 1
ATOM 1440 C C . LEU A 1 177 ? 3.258 2.129 5.940 1.00 96.69 177 LEU A C 1
ATOM 1442 O O . LEU A 1 177 ? 4.300 1.845 5.350 1.00 96.69 177 LEU A O 1
ATOM 1446 N N . GLY A 1 178 ? 2.750 3.361 5.937 1.00 95.69 178 GLY A N 1
ATOM 1447 C CA . GLY A 1 178 ? 3.420 4.478 5.302 1.00 95.69 178 GLY A CA 1
ATOM 1448 C C . GLY A 1 178 ? 3.501 4.375 3.775 1.00 95.69 178 GLY A C 1
ATOM 1449 O O . GLY A 1 178 ? 2.887 3.518 3.142 1.00 95.69 178 GLY A O 1
ATOM 1450 N N . ARG A 1 179 ? 4.250 5.282 3.149 1.00 97.31 179 ARG A N 1
ATOM 1451 C CA . ARG A 1 179 ? 4.440 5.301 1.691 1.00 97.31 179 ARG A CA 1
ATOM 1452 C C . ARG A 1 179 ? 5.684 4.509 1.319 1.00 97.31 179 ARG A C 1
ATOM 1454 O O . ARG A 1 179 ? 6.779 4.835 1.769 1.00 97.31 179 ARG A O 1
ATOM 1461 N N . PHE A 1 180 ? 5.529 3.514 0.456 1.00 97.50 180 PHE A N 1
ATOM 1462 C CA . PHE A 1 180 ? 6.640 2.756 -0.102 1.00 97.50 180 PHE A CA 1
ATOM 1463 C C . PHE A 1 180 ? 7.006 3.301 -1.481 1.00 97.50 180 PHE A C 1
ATOM 1465 O O . PHE A 1 180 ? 6.174 3.343 -2.383 1.00 97.50 180 PHE A O 1
ATOM 1472 N N . MET A 1 181 ? 8.264 3.677 -1.667 1.00 96.81 181 MET A N 1
ATOM 1473 C CA . MET A 1 181 ? 8.806 4.105 -2.948 1.00 96.81 181 MET A CA 1
ATOM 1474 C C . MET A 1 181 ? 10.016 3.257 -3.312 1.00 96.81 181 MET A C 1
ATOM 1476 O O . MET A 1 181 ? 10.906 3.030 -2.492 1.00 96.81 181 MET A O 1
ATOM 1480 N N . PHE A 1 182 ? 10.080 2.831 -4.565 1.00 92.50 182 PHE A N 1
ATOM 1481 C CA . PHE A 1 182 ? 11.243 2.162 -5.119 1.00 92.50 182 PHE A CA 1
ATOM 1482 C C . PHE A 1 182 ? 11.549 2.721 -6.500 1.00 92.50 182 PHE A C 1
ATOM 1484 O O . PHE A 1 182 ? 10.738 2.621 -7.419 1.00 92.50 182 PHE A O 1
ATOM 1491 N N . LYS A 1 183 ? 12.740 3.301 -6.630 1.00 90.56 183 LYS A N 1
ATOM 1492 C CA . LYS A 1 183 ? 13.274 3.811 -7.886 1.00 90.56 183 LYS A CA 1
ATOM 1493 C C . LYS A 1 183 ? 14.544 3.070 -8.247 1.00 90.56 183 LYS A C 1
ATOM 1495 O O . LYS A 1 183 ? 15.420 2.888 -7.401 1.00 90.56 183 LYS A O 1
ATOM 1500 N N . GLY A 1 184 ? 14.669 2.658 -9.497 1.00 83.19 184 GLY A N 1
ATOM 1501 C CA . GLY A 1 184 ? 15.840 1.922 -9.946 1.00 83.19 184 GLY A CA 1
ATOM 1502 C C . GLY A 1 184 ? 16.046 2.001 -11.443 1.00 83.19 184 GLY A C 1
ATOM 1503 O O . GLY A 1 184 ? 15.101 2.194 -12.197 1.00 83.19 184 GLY A O 1
ATOM 1504 N N . GLY A 1 185 ? 17.297 1.835 -11.870 1.00 69.94 185 GLY A N 1
ATOM 1505 C CA . GLY A 1 185 ? 17.616 1.706 -13.291 1.00 69.94 185 GLY A CA 1
ATOM 1506 C C . GLY A 1 185 ? 17.758 3.008 -14.071 1.00 69.94 185 GLY A C 1
ATOM 1507 O O . GLY A 1 185 ? 18.041 2.972 -15.268 1.00 69.94 185 GLY A O 1
ATOM 1508 N N . GLU A 1 186 ? 17.650 4.157 -13.404 1.00 61.72 186 GLU A N 1
ATOM 1509 C CA . GLU A 1 186 ? 17.985 5.442 -14.005 1.00 61.72 186 GLU A CA 1
ATOM 1510 C C . GLU A 1 186 ? 19.508 5.531 -14.209 1.00 61.72 186 GLU A C 1
ATOM 1512 O O . GLU A 1 186 ? 20.285 5.853 -13.304 1.00 61.72 186 GLU A O 1
ATOM 1517 N N . LYS A 1 187 ? 19.963 5.220 -15.426 1.00 56.56 187 LYS A N 1
ATOM 1518 C CA . LYS A 1 187 ? 21.335 5.498 -15.854 1.00 56.56 187 LYS A CA 1
ATOM 1519 C C . LYS A 1 187 ? 21.471 6.997 -16.062 1.00 56.56 187 LYS A C 1
ATOM 1521 O O . LYS A 1 187 ? 21.077 7.532 -17.097 1.00 56.56 187 LYS A O 1
ATOM 1526 N N . ASN A 1 188 ? 22.039 7.693 -15.087 1.00 46.62 188 ASN A N 1
ATOM 1527 C CA . ASN A 1 188 ? 22.293 9.120 -15.212 1.00 46.62 188 ASN A CA 1
ATOM 1528 C C . ASN A 1 188 ? 23.430 9.349 -16.231 1.00 46.62 188 ASN A C 1
ATOM 1530 O O . ASN A 1 188 ? 24.610 9.331 -15.886 1.00 46.62 188 ASN A O 1
ATOM 1534 N N . VAL A 1 189 ? 23.073 9.504 -17.513 1.00 45.50 189 VAL A N 1
ATOM 1535 C CA . VAL A 1 189 ? 24.015 9.581 -18.651 1.00 45.50 189 VAL A CA 1
ATOM 1536 C C . VAL A 1 189 ? 25.000 10.748 -18.512 1.00 45.50 189 VAL A C 1
ATOM 1538 O O . VAL A 1 189 ? 26.114 10.676 -19.016 1.00 45.50 189 VAL A O 1
ATOM 1541 N N . GLN A 1 190 ? 24.631 11.799 -17.775 1.00 42.56 190 GLN A N 1
ATOM 1542 C CA . GLN A 1 190 ? 25.499 12.954 -17.516 1.00 42.56 190 GLN A CA 1
ATOM 1543 C C . GLN A 1 190 ? 26.606 12.680 -16.477 1.00 42.56 190 GLN A C 1
ATOM 1545 O O . GLN A 1 190 ? 27.514 13.489 -16.342 1.00 42.56 190 GLN A O 1
ATOM 1550 N N . ASN A 1 191 ? 26.560 11.548 -15.761 1.00 42.47 191 ASN A N 1
ATOM 1551 C CA . ASN A 1 191 ? 27.537 11.154 -14.737 1.00 42.47 191 ASN A CA 1
ATOM 1552 C C . ASN A 1 191 ? 28.122 9.749 -14.988 1.00 42.47 191 ASN A C 1
ATOM 1554 O O . ASN A 1 191 ? 28.591 9.107 -14.049 1.00 42.47 191 ASN A O 1
ATOM 1558 N N . LEU A 1 192 ? 28.107 9.250 -16.232 1.00 46.25 192 LEU A N 1
ATOM 1559 C CA . LEU A 1 192 ? 28.688 7.938 -16.557 1.00 46.25 192 LEU A CA 1
ATOM 1560 C C . LEU A 1 192 ? 30.163 7.849 -16.136 1.00 46.25 192 LEU A C 1
ATOM 1562 O O . LEU A 1 192 ? 30.544 6.861 -15.527 1.00 46.25 192 LEU A O 1
ATOM 1566 N N . GLU A 1 193 ? 30.946 8.916 -16.315 1.00 48.00 193 GLU A N 1
ATOM 1567 C CA . GLU A 1 193 ? 32.354 8.980 -15.884 1.00 48.00 193 GLU A CA 1
ATOM 1568 C C . GLU A 1 193 ? 32.553 8.835 -14.361 1.00 48.00 193 GLU A C 1
ATOM 1570 O O . GLU A 1 193 ? 33.626 8.438 -13.924 1.00 48.00 193 GLU A O 1
ATOM 1575 N N . LYS A 1 194 ? 31.533 9.122 -13.535 1.00 46.75 194 LYS A N 1
ATOM 1576 C CA . LYS A 1 194 ? 31.597 8.972 -12.065 1.00 46.75 194 LYS A CA 1
ATOM 1577 C C . LYS A 1 194 ? 31.129 7.605 -11.564 1.00 46.75 194 LYS A C 1
ATOM 1579 O O . LYS A 1 194 ? 31.335 7.290 -10.397 1.00 46.75 194 LYS A O 1
ATOM 1584 N N . ASN A 1 195 ? 30.468 6.833 -12.423 1.00 48.78 195 ASN A N 1
ATOM 1585 C CA . ASN A 1 195 ? 29.887 5.531 -12.097 1.00 48.78 195 ASN A CA 1
ATOM 1586 C C . ASN A 1 195 ? 30.685 4.367 -12.696 1.00 48.78 195 ASN A C 1
ATOM 1588 O O . ASN A 1 195 ? 30.275 3.221 -12.512 1.00 48.78 195 ASN A O 1
ATOM 1592 N N . VAL A 1 196 ? 31.774 4.666 -13.413 1.00 53.47 196 VAL A N 1
ATOM 1593 C CA . VAL A 1 196 ? 32.743 3.687 -13.904 1.00 53.47 196 VAL A CA 1
ATOM 1594 C C . VAL A 1 196 ? 33.788 3.460 -12.820 1.00 53.47 196 VAL A C 1
ATOM 1596 O O . VAL A 1 196 ? 34.488 4.387 -12.416 1.00 53.47 196 VAL A O 1
ATOM 1599 N N . PHE A 1 197 ? 33.860 2.230 -12.321 1.00 55.09 197 PHE A N 1
ATOM 1600 C CA . PHE A 1 197 ? 34.888 1.817 -11.370 1.00 55.09 197 PHE A CA 1
ATOM 1601 C C . PHE A 1 197 ? 35.928 0.952 -12.083 1.00 55.09 197 PHE A C 1
ATOM 1603 O O . PHE A 1 197 ? 35.568 0.009 -12.787 1.00 55.09 197 PHE A O 1
ATOM 1610 N N . TYR A 1 198 ? 37.208 1.252 -11.850 1.00 53.50 198 TYR A N 1
ATOM 1611 C CA . TYR A 1 198 ? 38.317 0.421 -12.311 1.00 53.50 198 TYR A CA 1
ATOM 1612 C C . TYR A 1 198 ? 38.334 -0.890 -11.523 1.00 53.50 198 TYR A C 1
ATOM 1614 O O . TYR A 1 198 ? 38.480 -0.874 -10.293 1.00 53.50 198 TYR A O 1
ATOM 1622 N N . ASP A 1 199 ? 38.207 -2.029 -12.204 1.00 55.50 199 ASP A N 1
ATOM 1623 C CA . ASP A 1 199 ? 38.434 -3.321 -11.564 1.00 55.50 199 ASP A CA 1
ATOM 1624 C C . ASP A 1 199 ? 39.940 -3.604 -11.506 1.00 55.50 199 ASP A C 1
ATOM 1626 O O . ASP A 1 199 ? 40.545 -4.134 -12.439 1.00 55.50 199 ASP A O 1
ATOM 1630 N N . ALA A 1 200 ? 40.551 -3.280 -10.364 1.00 51.59 200 ALA A N 1
ATOM 1631 C CA . ALA A 1 200 ? 41.975 -3.498 -10.119 1.00 51.59 200 ALA A CA 1
ATOM 1632 C C . ALA A 1 200 ? 42.409 -4.976 -10.190 1.00 51.59 200 ALA A C 1
ATOM 1634 O O . ALA A 1 200 ? 43.608 -5.248 -10.213 1.00 51.59 200 ALA A O 1
ATOM 1635 N N . LYS A 1 201 ? 41.475 -5.940 -10.194 1.00 55.59 201 LYS A N 1
ATOM 1636 C CA . LYS A 1 201 ? 41.802 -7.365 -10.354 1.00 55.59 201 LYS A CA 1
ATOM 1637 C C . LYS A 1 201 ? 41.877 -7.807 -11.814 1.00 55.59 201 LYS A C 1
ATOM 1639 O O . LYS A 1 201 ? 42.592 -8.768 -12.086 1.00 55.59 201 LYS A O 1
ATOM 1644 N N . ASN A 1 202 ? 41.165 -7.128 -12.714 1.00 56.72 202 ASN A N 1
ATOM 1645 C CA . ASN A 1 202 ? 41.026 -7.520 -14.121 1.00 56.72 202 ASN A CA 1
ATOM 1646 C C . ASN A 1 202 ? 41.626 -6.510 -15.115 1.00 56.72 202 ASN A C 1
ATOM 1648 O O . ASN A 1 202 ? 41.629 -6.784 -16.311 1.00 56.72 202 ASN A O 1
ATOM 1652 N N . ASP A 1 203 ? 42.173 -5.386 -14.638 1.00 53.97 203 ASP A N 1
ATOM 1653 C CA . ASP A 1 203 ? 42.880 -4.381 -15.453 1.00 53.97 203 ASP A CA 1
ATOM 1654 C C . ASP A 1 203 ? 42.000 -3.783 -16.581 1.00 53.97 203 ASP A C 1
ATOM 1656 O O . ASP A 1 203 ? 42.464 -3.510 -17.689 1.00 53.97 203 ASP A O 1
ATOM 1660 N N . GLN A 1 204 ? 40.698 -3.605 -16.304 1.00 54.38 204 GLN A N 1
ATOM 1661 C CA . GLN A 1 204 ? 39.695 -3.061 -17.234 1.00 54.38 204 GLN A CA 1
ATOM 1662 C C . GLN A 1 204 ? 38.736 -2.057 -16.552 1.00 54.38 204 GLN A C 1
ATOM 1664 O O . GLN A 1 204 ? 38.332 -2.238 -15.400 1.00 54.38 204 GLN A O 1
ATOM 1669 N N . ASP A 1 205 ? 38.336 -1.015 -17.296 1.00 55.41 205 ASP A N 1
ATOM 1670 C CA . ASP A 1 205 ? 37.279 -0.048 -16.941 1.00 55.41 205 ASP A CA 1
ATOM 1671 C C . ASP A 1 205 ? 35.898 -0.566 -17.373 1.00 55.41 205 ASP A C 1
ATOM 1673 O O . ASP A 1 205 ? 35.333 -0.101 -18.362 1.00 55.41 205 ASP A O 1
ATOM 1677 N N . ASP A 1 206 ? 35.349 -1.541 -16.645 1.00 57.03 206 ASP A N 1
ATOM 1678 C CA . ASP A 1 206 ? 34.142 -2.249 -17.097 1.00 57.03 206 ASP A CA 1
ATOM 1679 C C . ASP A 1 206 ? 32.994 -2.285 -16.072 1.00 57.03 206 ASP A C 1
ATOM 1681 O O . ASP A 1 206 ? 31.988 -2.938 -16.319 1.00 57.03 206 ASP A O 1
ATOM 1685 N N . LEU A 1 207 ? 33.050 -1.582 -14.934 1.00 58.69 207 LEU A N 1
ATOM 1686 C CA . LEU A 1 207 ? 31.958 -1.623 -13.944 1.00 58.69 207 LEU A CA 1
ATOM 1687 C C . LEU A 1 207 ? 31.057 -0.386 -14.002 1.00 58.69 207 LEU A C 1
ATOM 1689 O O . LEU A 1 207 ? 31.496 0.693 -13.633 1.00 58.69 207 LEU A O 1
ATOM 1693 N N . ILE A 1 208 ? 29.777 -0.542 -14.361 1.00 63.12 208 ILE A N 1
ATOM 1694 C CA . ILE A 1 208 ? 28.751 0.514 -14.263 1.00 63.12 208 ILE A CA 1
ATOM 1695 C C . ILE A 1 208 ? 27.995 0.390 -12.940 1.00 63.12 208 ILE A C 1
ATOM 1697 O O . ILE A 1 208 ? 27.352 -0.629 -12.682 1.00 63.12 208 ILE A O 1
ATOM 1701 N N . TYR A 1 209 ? 27.985 1.458 -12.145 1.00 67.44 209 TYR A N 1
ATOM 1702 C CA . TYR A 1 209 ? 27.098 1.602 -10.991 1.00 67.44 209 TYR A CA 1
ATOM 1703 C C . TYR A 1 209 ? 25.691 2.051 -11.403 1.00 67.44 209 TYR A C 1
ATOM 1705 O O . TYR A 1 209 ? 25.501 3.123 -11.981 1.00 67.44 209 TYR A O 1
ATOM 1713 N N . VAL A 1 210 ? 24.691 1.239 -11.067 1.00 70.75 210 VAL A N 1
ATOM 1714 C CA . VAL A 1 210 ? 23.269 1.548 -11.240 1.00 70.75 210 VAL A CA 1
ATOM 1715 C C . VAL A 1 210 ? 22.648 1.810 -9.867 1.00 70.75 210 VAL A C 1
ATOM 1717 O O . VAL A 1 210 ? 22.545 0.866 -9.077 1.00 70.75 210 VAL A O 1
ATOM 1720 N N . PRO A 1 211 ? 22.228 3.053 -9.565 1.00 74.31 211 PRO A N 1
ATOM 1721 C CA . PRO A 1 211 ? 21.603 3.375 -8.290 1.00 74.31 211 PRO A CA 1
ATOM 1722 C C . PRO A 1 211 ? 20.223 2.721 -8.164 1.00 74.31 211 PRO A C 1
ATOM 1724 O O . PRO A 1 211 ? 19.451 2.626 -9.122 1.00 74.31 211 PRO A O 1
ATOM 1727 N N . LEU A 1 212 ? 19.917 2.295 -6.946 1.00 83.62 212 LEU A N 1
ATOM 1728 C CA . LEU A 1 212 ? 18.645 1.733 -6.522 1.00 83.62 212 LEU A CA 1
ATOM 1729 C C . LEU A 1 212 ? 18.260 2.431 -5.222 1.00 83.62 212 LEU A C 1
ATOM 1731 O O . LEU A 1 212 ? 18.979 2.332 -4.234 1.00 83.62 212 LEU A O 1
ATOM 1735 N N . LYS A 1 213 ? 17.133 3.131 -5.207 1.00 89.19 213 LYS A N 1
ATOM 1736 C CA . LYS A 1 213 ? 16.662 3.868 -4.039 1.00 89.19 213 LYS A CA 1
ATOM 1737 C C . LYS A 1 213 ? 15.352 3.279 -3.549 1.00 89.19 213 LYS A C 1
ATOM 1739 O O . LYS A 1 213 ? 14.361 3.289 -4.276 1.00 89.19 213 LYS A O 1
ATOM 1744 N N . ILE A 1 214 ? 15.344 2.796 -2.313 1.00 92.69 214 ILE A N 1
ATOM 1745 C CA . ILE A 1 214 ? 14.149 2.309 -1.623 1.00 92.69 214 ILE A CA 1
ATOM 1746 C C . ILE A 1 214 ? 13.853 3.265 -0.472 1.00 92.69 214 ILE A C 1
ATOM 1748 O O . ILE A 1 214 ? 14.742 3.596 0.311 1.00 92.69 214 ILE A O 1
ATOM 1752 N N . GLN A 1 215 ? 12.608 3.709 -0.356 1.00 96.88 215 GLN A N 1
ATOM 1753 C CA . GLN A 1 215 ? 12.146 4.548 0.743 1.00 96.88 215 GLN A CA 1
ATOM 1754 C C . GLN A 1 215 ? 10.836 3.998 1.290 1.00 96.88 215 GLN A C 1
ATOM 1756 O O . GLN A 1 215 ? 9.947 3.616 0.537 1.00 96.88 215 GLN A O 1
ATOM 1761 N N . LEU A 1 216 ? 10.725 3.965 2.608 1.00 97.00 216 LEU A N 1
ATOM 1762 C CA . LEU A 1 216 ? 9.511 3.630 3.326 1.00 97.00 216 LEU A CA 1
ATOM 1763 C C . LEU A 1 216 ? 9.275 4.746 4.338 1.00 97.00 216 LEU A C 1
ATOM 1765 O O . LEU A 1 216 ? 10.041 4.879 5.289 1.00 97.00 216 LEU A O 1
ATOM 1769 N N . GLU A 1 217 ? 8.284 5.591 4.086 1.00 97.06 217 GLU A N 1
ATOM 1770 C CA . GLU A 1 217 ? 8.062 6.837 4.824 1.00 97.06 217 GLU A CA 1
ATOM 1771 C C . GLU A 1 217 ? 6.868 6.727 5.766 1.00 97.06 217 GLU A C 1
ATOM 1773 O O . GLU A 1 217 ? 5.804 6.286 5.343 1.00 97.06 217 GLU A O 1
ATOM 1778 N N . ASN A 1 218 ? 7.009 7.229 6.995 1.00 95.50 218 ASN A N 1
ATOM 1779 C CA . ASN A 1 218 ? 5.922 7.375 7.973 1.00 95.50 218 ASN A CA 1
ATOM 1780 C C . ASN A 1 218 ? 5.246 6.061 8.395 1.00 95.50 218 ASN A C 1
ATOM 1782 O O . ASN A 1 218 ? 4.032 6.015 8.593 1.00 95.50 218 ASN A O 1
ATOM 1786 N N . VAL A 1 219 ? 6.032 4.997 8.573 1.00 97.06 219 VAL A N 1
ATOM 1787 C CA . VAL A 1 219 ? 5.541 3.775 9.223 1.00 97.06 219 VAL A CA 1
ATOM 1788 C C . VAL A 1 219 ? 5.296 4.076 10.691 1.00 97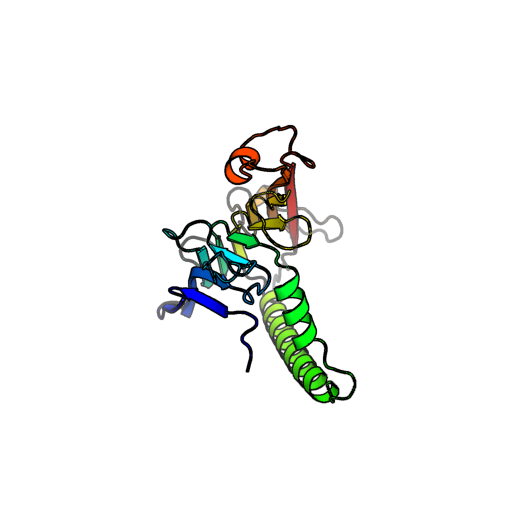.06 219 VAL A C 1
ATOM 1790 O O . VAL A 1 219 ? 6.198 4.546 11.382 1.00 97.06 219 VAL A O 1
ATOM 1793 N N . GLN A 1 220 ? 4.101 3.785 11.184 1.00 97.19 220 GLN A N 1
ATOM 1794 C CA . GLN A 1 220 ? 3.722 4.089 12.560 1.00 97.19 220 GLN A CA 1
ATOM 1795 C C . GLN A 1 220 ? 2.733 3.064 13.107 1.00 97.19 220 GLN A C 1
ATOM 1797 O O . GLN A 1 220 ? 1.986 2.418 12.368 1.00 97.19 220 GLN A O 1
ATOM 1802 N N . LEU A 1 221 ? 2.730 2.929 14.430 1.00 97.44 221 LEU A N 1
ATOM 1803 C CA . LEU A 1 221 ? 1.826 2.048 15.154 1.00 97.44 221 LEU A CA 1
ATOM 1804 C C . LEU A 1 221 ? 1.121 2.853 16.235 1.00 97.44 221 LEU A C 1
ATOM 1806 O O . LEU A 1 221 ? 1.773 3.417 17.116 1.00 97.44 221 LEU A O 1
ATOM 1810 N N . LEU A 1 222 ? -0.205 2.869 16.179 1.00 96.81 222 LEU A N 1
ATOM 1811 C CA . LEU A 1 222 ? -1.047 3.575 17.131 1.00 96.81 222 LEU A CA 1
ATOM 1812 C C . LEU A 1 222 ? -1.885 2.587 17.942 1.00 96.81 222 LEU A C 1
ATOM 1814 O O . LEU A 1 222 ? -2.406 1.610 17.401 1.00 96.81 222 LEU A O 1
ATOM 1818 N N . TYR A 1 223 ? -2.035 2.875 19.229 1.00 96.12 223 TYR A N 1
ATOM 1819 C CA . TYR A 1 223 ? -3.033 2.283 20.106 1.00 96.12 223 TYR A CA 1
ATOM 1820 C C . TYR A 1 223 ? -4.087 3.337 20.416 1.00 96.12 223 TYR A C 1
ATOM 1822 O O . TYR A 1 223 ? -3.770 4.395 20.954 1.00 96.12 223 TYR A O 1
ATOM 1830 N N . LEU A 1 224 ? -5.328 3.040 20.058 1.00 92.62 224 LEU A N 1
ATOM 1831 C CA . LEU A 1 224 ? -6.448 3.952 20.186 1.00 92.62 224 LEU A CA 1
ATOM 1832 C C . LEU A 1 224 ? -7.447 3.425 21.199 1.00 92.62 224 LEU A C 1
ATOM 1834 O O . LEU A 1 224 ? -7.854 2.265 21.147 1.00 92.62 224 LEU A O 1
ATOM 1838 N N . THR A 1 225 ? -7.862 4.310 22.087 1.00 89.94 225 THR A N 1
ATOM 1839 C CA . THR A 1 225 ? -8.940 4.111 23.046 1.00 89.94 225 THR A CA 1
ATOM 1840 C C . THR A 1 225 ? -10.276 4.577 22.462 1.00 89.94 225 THR A C 1
ATOM 1842 O O . THR A 1 225 ? -10.366 5.078 21.338 1.00 89.94 225 THR A O 1
ATOM 1845 N N . GLN A 1 226 ? -11.353 4.365 23.215 1.00 81.69 226 GLN A N 1
ATOM 1846 C CA . GLN A 1 226 ? -12.706 4.686 22.778 1.00 81.69 226 GLN A CA 1
ATOM 1847 C C . GLN A 1 226 ? -12.841 6.152 22.314 1.00 81.69 226 GLN A C 1
ATOM 1849 O O . GLN A 1 226 ? -12.429 7.077 23.009 1.00 81.69 226 GLN A O 1
ATOM 1854 N N . ASN A 1 227 ? -13.510 6.350 21.171 1.00 79.81 227 ASN A N 1
ATOM 1855 C CA . ASN A 1 227 ? -13.782 7.642 20.515 1.00 79.81 227 ASN A CA 1
ATOM 1856 C C . ASN A 1 227 ? -12.580 8.351 19.867 1.00 79.81 227 ASN A C 1
ATOM 1858 O O . ASN A 1 227 ? -12.739 9.470 19.379 1.00 79.81 227 ASN A O 1
ATOM 1862 N N . GLU A 1 228 ? -11.403 7.732 19.816 1.00 87.25 228 GLU A N 1
ATOM 1863 C CA . GLU A 1 228 ? -10.259 8.315 19.118 1.00 87.25 228 GLU A CA 1
ATOM 1864 C C . GLU A 1 228 ? -10.301 8.012 17.611 1.00 87.25 228 GLU A C 1
ATOM 1866 O O . GLU A 1 228 ? -10.570 6.888 17.181 1.00 87.25 228 GLU A O 1
ATOM 1871 N N . ASN A 1 229 ? -10.022 9.026 16.786 1.00 88.44 229 ASN A N 1
ATOM 1872 C CA . ASN A 1 229 ? -9.990 8.881 15.333 1.00 88.44 229 ASN A CA 1
ATOM 1873 C C . ASN A 1 229 ? -8.559 8.636 14.842 1.00 88.44 229 ASN A C 1
ATOM 1875 O O . ASN A 1 229 ? -7.732 9.549 14.795 1.00 88.44 229 ASN A O 1
ATOM 1879 N N . TRP A 1 230 ? -8.283 7.407 14.408 1.00 89.56 230 TRP A N 1
ATOM 1880 C CA . TRP A 1 230 ? -6.977 7.025 13.865 1.00 89.56 230 TRP A CA 1
ATOM 1881 C C . TRP A 1 230 ? -6.586 7.815 12.615 1.00 89.56 230 TRP A C 1
ATOM 1883 O O . TRP A 1 230 ? -5.395 8.022 12.391 1.00 89.56 230 TRP A O 1
ATOM 1893 N N . ILE A 1 231 ? -7.558 8.290 11.825 1.00 91.06 231 ILE A N 1
ATOM 1894 C CA . ILE A 1 231 ? -7.297 9.075 10.612 1.00 91.06 231 ILE A CA 1
ATOM 1895 C C . ILE A 1 231 ? -6.646 10.411 10.967 1.00 91.06 231 ILE A C 1
ATOM 1897 O O . ILE A 1 231 ? -5.755 10.852 10.246 1.00 91.06 231 ILE A O 1
ATOM 1901 N N . ASP A 1 232 ? -7.061 11.030 12.071 1.00 92.56 232 ASP A N 1
ATOM 1902 C CA . ASP A 1 232 ? -6.533 12.323 12.503 1.00 92.56 232 ASP A CA 1
ATOM 1903 C C . ASP A 1 232 ? -5.224 12.142 13.281 1.00 92.56 232 ASP A C 1
ATOM 1905 O O . ASP A 1 232 ? -4.251 12.857 13.044 1.00 92.56 232 ASP A O 1
ATOM 1909 N N . LEU A 1 233 ? -5.164 11.143 14.170 1.00 92.81 233 LEU A N 1
ATOM 1910 C CA . LEU A 1 233 ? -3.987 10.887 15.006 1.00 92.81 233 LEU A CA 1
ATOM 1911 C C . LEU A 1 233 ? -2.758 10.465 14.195 1.00 92.81 233 LEU A C 1
ATOM 1913 O O . LEU A 1 233 ? -1.651 10.900 14.502 1.00 92.81 233 LEU A O 1
ATOM 1917 N N . ARG A 1 234 ? -2.931 9.692 13.115 1.00 92.50 234 ARG A N 1
ATOM 1918 C CA . ARG A 1 234 ? -1.811 9.292 12.241 1.00 92.50 234 ARG A CA 1
ATOM 1919 C C . ARG A 1 234 ? -1.172 10.465 11.485 1.00 92.50 234 ARG A C 1
ATOM 1921 O O . ARG A 1 234 ? -0.093 10.308 10.923 1.00 92.50 234 ARG A O 1
ATOM 1928 N N . LEU A 1 235 ? -1.867 11.602 11.375 1.00 93.38 235 LEU A N 1
ATOM 1929 C CA . LEU A 1 235 ? -1.338 12.806 10.725 1.00 93.38 235 LEU A CA 1
ATOM 1930 C C . LEU A 1 235 ? -0.454 13.624 11.675 1.00 93.38 235 LEU A C 1
ATOM 1932 O O . LEU A 1 235 ? 0.218 14.551 11.230 1.00 93.38 235 LEU A O 1
ATOM 1936 N N . GLN A 1 236 ? -0.467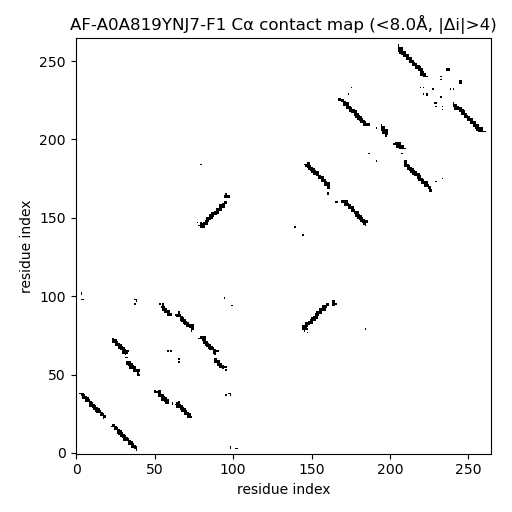 13.302 12.969 1.00 93.25 236 GLN A N 1
ATOM 1937 C CA . GLN A 1 236 ? 0.360 13.953 13.975 1.00 93.25 236 GLN A CA 1
ATOM 1938 C C . GLN A 1 236 ? 1.752 13.314 14.008 1.00 93.25 236 GLN A C 1
ATOM 1940 O O . GLN A 1 236 ? 1.894 12.100 13.873 1.00 93.25 236 GLN A O 1
ATOM 1945 N N . GLU A 1 237 ? 2.784 14.131 14.224 1.00 89.69 237 GLU A N 1
ATOM 1946 C CA . GLU A 1 237 ? 4.165 13.642 14.369 1.00 89.69 237 GLU A CA 1
ATOM 1947 C C . GLU A 1 237 ? 4.380 12.886 15.688 1.00 89.69 237 GLU A C 1
ATOM 1949 O O . GLU A 1 237 ? 5.234 12.004 15.781 1.00 89.69 237 GLU A O 1
ATOM 1954 N N . ASP A 1 238 ? 3.612 13.244 16.717 1.00 91.06 238 ASP A N 1
ATOM 1955 C CA . ASP A 1 238 ? 3.709 12.672 18.051 1.00 91.06 238 ASP A CA 1
ATOM 1956 C C . ASP A 1 238 ? 2.375 12.817 18.783 1.00 91.06 238 ASP A C 1
ATOM 1958 O O . ASP A 1 238 ? 1.786 13.899 18.816 1.00 91.06 238 ASP A O 1
ATOM 1962 N N . SER A 1 239 ? 1.907 11.732 19.387 1.00 91.88 239 SER A N 1
ATOM 1963 C CA . SER A 1 239 ? 0.723 11.710 20.237 1.00 91.88 239 SER A CA 1
ATOM 1964 C C . SER A 1 239 ? 0.884 10.639 21.321 1.00 91.88 239 SER A C 1
ATOM 1966 O O . SER A 1 239 ? 1.632 9.676 21.131 1.00 91.88 239 SER A O 1
ATOM 1968 N N . PRO A 1 240 ? 0.156 10.737 22.448 1.00 92.31 240 PRO A N 1
ATOM 1969 C CA . PRO A 1 240 ? 0.143 9.684 23.467 1.00 92.31 240 PRO A CA 1
ATOM 1970 C C . PRO A 1 240 ? -0.319 8.316 22.937 1.00 92.31 240 PRO A C 1
ATOM 1972 O O . PRO A 1 240 ? 0.007 7.290 23.529 1.00 92.31 240 PRO A O 1
ATOM 1975 N N . SER A 1 241 ? -1.064 8.303 21.828 1.00 93.56 241 SER A N 1
ATOM 1976 C CA . SER A 1 241 ? -1.577 7.099 21.172 1.00 93.56 241 SER A CA 1
ATOM 1977 C C . SER A 1 241 ? -0.515 6.397 20.314 1.00 93.56 241 SER A C 1
ATOM 1979 O O . SER A 1 241 ? -0.723 5.258 19.899 1.00 93.56 241 SER A O 1
ATOM 1981 N N . HIS A 1 242 ? 0.638 7.021 20.035 1.00 96.12 242 HIS A N 1
ATOM 1982 C CA . HIS A 1 242 ? 1.720 6.387 19.275 1.00 96.12 242 HIS A CA 1
ATOM 1983 C C . HIS A 1 242 ? 2.488 5.382 20.139 1.00 96.12 242 HIS A C 1
ATOM 1985 O O . HIS A 1 242 ? 3.255 5.751 21.026 1.00 96.12 242 HIS A O 1
ATOM 1991 N N . LEU A 1 243 ? 2.358 4.095 19.811 1.00 95.94 243 LEU A N 1
ATOM 1992 C CA . LEU A 1 243 ? 3.270 3.054 20.296 1.00 95.94 243 LEU A CA 1
ATOM 1993 C C . LEU A 1 243 ? 4.611 3.122 19.561 1.00 95.94 243 LEU A C 1
ATOM 1995 O O . LEU A 1 243 ? 5.671 2.906 20.145 1.00 95.94 243 LEU A O 1
ATOM 1999 N N . ILE A 1 244 ? 4.548 3.421 18.263 1.00 96.25 244 ILE A N 1
ATOM 2000 C CA . ILE A 1 244 ? 5.696 3.680 17.402 1.00 96.25 244 ILE A CA 1
ATOM 2001 C C . ILE A 1 244 ? 5.381 4.970 16.650 1.00 96.25 244 ILE A C 1
ATOM 2003 O O . ILE A 1 244 ? 4.444 5.004 15.850 1.00 96.25 244 ILE A O 1
ATOM 2007 N N . LYS A 1 245 ? 6.150 6.027 16.929 1.00 95.38 245 LYS A N 1
ATOM 2008 C CA . LYS A 1 245 ? 6.080 7.303 16.198 1.00 95.38 245 LYS A CA 1
ATOM 2009 C C . LYS A 1 245 ? 6.432 7.089 14.718 1.00 95.38 245 LYS A C 1
ATOM 2011 O O . LYS A 1 245 ? 7.069 6.082 14.418 1.00 95.38 245 LYS A O 1
ATOM 2016 N N . PRO A 1 246 ? 6.077 8.003 13.802 1.00 97.00 246 PRO A N 1
ATOM 2017 C CA . PRO A 1 246 ? 6.423 7.876 12.388 1.00 97.00 246 PRO A CA 1
ATOM 2018 C C . PRO A 1 246 ? 7.922 7.627 12.167 1.00 97.00 246 PRO A C 1
ATOM 2020 O O . PRO A 1 246 ? 8.770 8.449 12.515 1.00 97.00 246 PRO A O 1
ATOM 2023 N N . ILE A 1 247 ? 8.245 6.473 11.584 1.00 96.06 247 ILE A N 1
ATOM 2024 C CA . ILE A 1 247 ? 9.599 6.070 11.203 1.00 96.06 247 ILE A CA 1
ATOM 2025 C C . ILE A 1 247 ? 9.705 6.092 9.684 1.00 96.06 247 ILE A C 1
ATOM 2027 O O . ILE A 1 247 ? 8.862 5.542 8.973 1.00 96.06 247 ILE A O 1
ATOM 2031 N N . THR A 1 248 ? 10.798 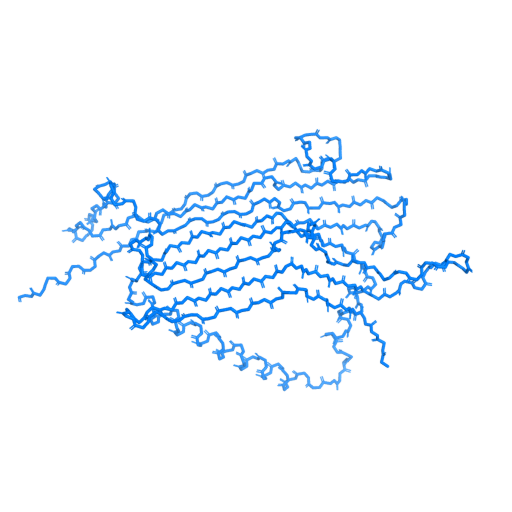6.675 9.201 1.00 96.44 248 THR A N 1
ATOM 2032 C CA . THR A 1 248 ? 11.168 6.657 7.788 1.00 96.44 248 THR A CA 1
ATOM 2033 C C . THR A 1 248 ? 12.476 5.901 7.603 1.00 96.44 248 THR A C 1
ATOM 2035 O O . THR A 1 248 ? 13.487 6.221 8.227 1.00 96.44 248 THR A O 1
ATOM 2038 N N . LEU A 1 249 ? 12.461 4.904 6.721 1.00 94.94 249 LEU A N 1
ATOM 2039 C CA . LEU A 1 249 ? 13.624 4.131 6.305 1.00 94.94 249 LEU A CA 1
ATOM 2040 C C . LEU A 1 249 ? 13.977 4.502 4.864 1.00 94.94 249 LEU A C 1
ATOM 2042 O O . LEU A 1 249 ? 13.139 4.432 3.972 1.00 94.94 249 LEU A O 1
ATOM 2046 N N . THR A 1 250 ? 15.227 4.884 4.627 1.00 94.50 250 THR A N 1
ATOM 2047 C CA . THR A 1 250 ? 15.769 5.091 3.279 1.00 94.50 250 THR A CA 1
ATOM 2048 C C . THR A 1 250 ? 16.977 4.188 3.098 1.00 94.50 250 THR A C 1
ATOM 2050 O O . THR A 1 250 ? 17.864 4.157 3.950 1.00 94.50 250 THR A O 1
ATOM 2053 N N . LEU A 1 251 ? 16.990 3.440 2.001 1.00 89.31 251 LEU A N 1
ATOM 2054 C CA . LEU A 1 251 ? 18.060 2.536 1.622 1.00 89.31 251 LEU A CA 1
ATOM 2055 C C . LEU A 1 251 ? 18.518 2.890 0.206 1.00 89.31 251 LEU A C 1
ATOM 2057 O O . LEU A 1 251 ? 17.786 2.686 -0.764 1.00 89.31 251 LEU A O 1
ATOM 2061 N N . ASP A 1 252 ? 19.742 3.397 0.110 1.00 85.81 252 ASP A N 1
ATOM 2062 C CA . ASP A 1 252 ? 20.421 3.639 -1.156 1.00 85.81 252 ASP A CA 1
ATOM 2063 C C . ASP A 1 252 ? 21.351 2.454 -1.438 1.00 85.81 252 ASP A C 1
ATOM 2065 O O . ASP A 1 252 ? 22.334 2.213 -0.737 1.00 85.81 252 ASP A O 1
ATOM 2069 N N . LEU A 1 253 ? 20.998 1.677 -2.454 1.00 78.19 253 LEU A N 1
ATOM 2070 C CA . LEU A 1 253 ? 21.755 0.542 -2.957 1.00 78.19 253 LEU A CA 1
ATOM 2071 C C . LEU A 1 253 ? 22.330 0.868 -4.333 1.00 78.19 253 LEU A C 1
ATOM 2073 O O . LEU A 1 253 ? 21.905 1.793 -5.028 1.00 78.19 253 LEU A O 1
ATOM 2077 N N . GLY A 1 254 ? 23.276 0.043 -4.759 1.00 70.81 254 GLY A N 1
ATOM 2078 C CA . GLY A 1 254 ? 23.822 0.109 -6.098 1.00 70.81 254 GLY A CA 1
ATOM 2079 C C . GLY A 1 254 ? 24.127 -1.265 -6.642 1.00 70.81 254 GLY A C 1
ATOM 2080 O O . GLY A 1 254 ? 24.699 -2.105 -5.948 1.00 70.81 254 GLY A O 1
ATOM 2081 N N . LYS A 1 255 ? 23.756 -1.490 -7.898 1.00 69.94 255 LYS A N 1
ATOM 2082 C CA . LYS A 1 255 ? 24.185 -2.667 -8.644 1.00 69.94 255 LYS A CA 1
ATOM 2083 C C . LYS A 1 255 ? 25.402 -2.292 -9.477 1.00 69.94 255 LYS A C 1
ATOM 2085 O O . LYS A 1 255 ? 25.308 -1.403 -10.316 1.00 69.94 255 LYS A O 1
ATOM 2090 N N . LEU A 1 256 ? 26.513 -2.991 -9.273 1.00 65.81 256 LEU A N 1
ATOM 2091 C CA . LEU A 1 256 ? 27.650 -2.945 -10.189 1.00 65.81 256 LEU A CA 1
ATOM 2092 C C . LEU A 1 256 ? 27.404 -3.935 -11.330 1.00 65.81 256 LEU A C 1
ATOM 2094 O O . LEU A 1 256 ? 27.034 -5.087 -11.091 1.00 65.81 256 LEU A O 1
ATOM 2098 N N . ILE A 1 257 ? 27.568 -3.477 -12.565 1.00 64.12 257 ILE A N 1
ATOM 2099 C CA . ILE A 1 257 ? 27.380 -4.279 -13.774 1.00 64.12 257 ILE A CA 1
ATOM 2100 C C . ILE A 1 257 ? 28.692 -4.306 -14.541 1.00 64.12 257 ILE A C 1
ATOM 2102 O O . ILE A 1 257 ? 29.193 -3.247 -14.896 1.00 64.12 257 ILE A O 1
ATOM 2106 N N . HIS A 1 258 ? 29.202 -5.505 -14.821 1.00 62.59 258 HIS A N 1
ATOM 2107 C CA . HIS A 1 258 ? 30.359 -5.687 -15.689 1.00 62.59 258 HIS A CA 1
ATOM 2108 C C . HIS A 1 258 ? 29.947 -5.532 -17.157 1.00 62.59 258 HIS A C 1
ATOM 2110 O O . HIS A 1 258 ? 28.997 -6.172 -17.613 1.00 62.59 258 HIS A O 1
ATOM 2116 N N . ILE A 1 259 ? 30.661 -4.696 -17.897 1.00 58.22 259 ILE A N 1
ATOM 2117 C CA . ILE A 1 259 ? 30.588 -4.586 -19.345 1.00 58.22 259 ILE A CA 1
ATOM 2118 C C . ILE A 1 259 ? 31.576 -5.615 -19.885 1.00 58.22 259 ILE A C 1
ATOM 2120 O O . ILE A 1 259 ? 32.780 -5.446 -19.771 1.00 58.22 259 ILE A O 1
ATOM 2124 N N . GLU A 1 260 ? 31.106 -6.727 -20.440 1.00 52.91 260 GLU A N 1
ATOM 2125 C CA . GLU A 1 260 ? 32.012 -7.587 -21.205 1.00 52.91 260 GLU A CA 1
ATOM 2126 C C . GLU A 1 260 ? 32.336 -6.887 -22.529 1.00 52.91 260 GLU A C 1
ATOM 2128 O O . GLU A 1 260 ? 31.532 -6.866 -23.466 1.00 52.91 260 GLU A O 1
ATOM 2133 N N . ASN A 1 261 ? 33.520 -6.278 -22.603 1.00 45.84 261 ASN A N 1
ATOM 2134 C CA . ASN A 1 261 ? 34.068 -5.768 -23.849 1.00 45.84 261 ASN A CA 1
ATOM 2135 C C . ASN A 1 261 ? 34.402 -6.945 -24.779 1.00 45.84 261 ASN A C 1
ATOM 2137 O O . ASN A 1 261 ? 35.536 -7.417 -24.833 1.00 45.84 261 ASN A O 1
ATOM 2141 N N . ASN A 1 262 ? 33.425 -7.384 -25.577 1.00 42.78 262 ASN A N 1
ATOM 2142 C CA . ASN A 1 262 ? 33.670 -8.218 -26.754 1.00 42.78 262 ASN A CA 1
ATOM 2143 C C . ASN A 1 262 ? 34.347 -7.367 -27.846 1.00 42.78 262 ASN A C 1
ATOM 2145 O O . ASN A 1 262 ? 33.774 -7.079 -28.899 1.00 42.78 262 ASN A O 1
ATOM 2149 N N . LYS A 1 263 ? 35.592 -6.940 -27.604 1.00 38.38 263 LYS 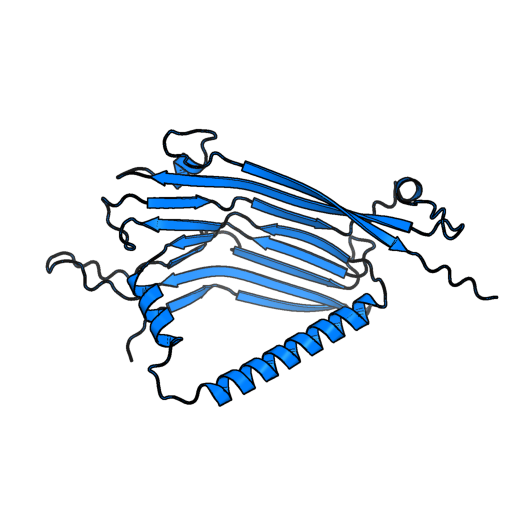A N 1
ATOM 2150 C CA . LYS A 1 263 ? 36.490 -6.577 -28.699 1.00 38.38 263 LYS A CA 1
ATOM 2151 C C . LYS A 1 263 ? 36.812 -7.880 -29.427 1.00 38.38 263 LYS A C 1
ATOM 2153 O O . LYS A 1 263 ? 37.590 -8.692 -28.936 1.00 38.38 263 LYS A O 1
ATOM 2158 N N . LEU A 1 264 ? 36.137 -8.101 -30.555 1.00 33.88 264 LEU A N 1
ATOM 2159 C CA . LEU A 1 264 ? 36.523 -9.127 -31.523 1.00 33.88 264 LEU A CA 1
ATOM 2160 C C . LEU A 1 264 ? 38.024 -8.964 -31.854 1.00 33.88 264 LEU A C 1
ATOM 2162 O O . LEU A 1 264 ? 38.464 -7.817 -31.991 1.00 33.88 264 LEU A O 1
ATOM 2166 N N . PRO A 1 265 ? 38.794 -10.065 -31.949 1.00 38.16 265 PRO A N 1
ATOM 2167 C CA . PRO A 1 265 ? 40.177 -10.034 -32.423 1.00 38.16 265 PRO A CA 1
ATOM 2168 C C . PRO A 1 265 ? 40.285 -9.617 -33.895 1.00 38.16 265 PRO A C 1
ATOM 2170 O O . PRO A 1 265 ? 39.310 -9.832 -34.656 1.00 38.16 265 PRO A O 1
#

Mean predicted aligned error: 12.84 Å

Solvent-accessible surfa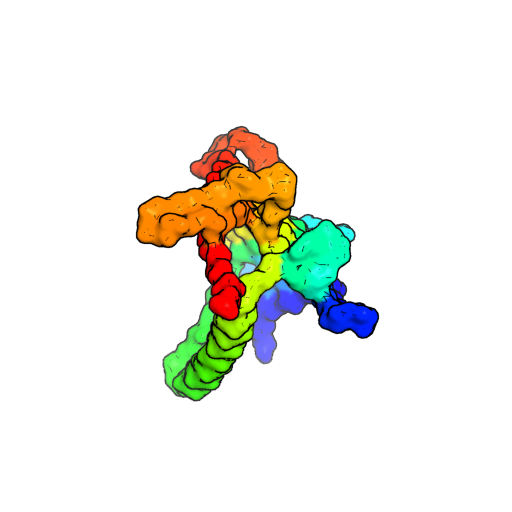ce area (backbone atoms only — not comparable to full-atom values): 14496 Å² total; per-residue (Å²): 136,85,76,52,62,49,80,48,74,43,74,69,44,80,48,80,48,71,47,81,93,75,76,30,46,37,42,38,39,38,30,29,38,46,38,24,32,35,35,70,71,89,78,64,63,101,82,61,93,72,92,61,52,49,65,32,33,35,45,70,51,82,90,49,58,29,32,40,35,40,38,30,38,58,39,94,89,52,96,28,47,27,35,41,38,36,41,40,42,38,34,38,35,39,51,42,46,71,34,52,52,53,52,48,53,72,75,49,70,70,89,90,66,82,54,63,64,56,49,50,50,52,48,50,51,46,48,49,51,49,49,50,47,50,43,56,48,51,62,53,56,75,49,84,61,44,47,31,37,45,35,41,37,41,29,46,35,42,34,40,31,48,97,30,46,88,50,90,70,43,33,32,38,38,38,35,59,18,36,40,36,39,40,30,45,67,73,59,74,94,45,50,83,78,31,53,43,73,39,86,88,74,81,43,84,30,28,42,58,34,52,32,41,39,37,36,38,51,30,28,32,33,51,36,55,62,87,59,57,64,80,62,56,70,72,47,80,73,56,95,41,43,79,36,55,64,41,68,50,76,46,82,46,68,48,78,40,78,56,83,80,80,71,76,131

Secondary structure (DSSP, 8-state):
-----EEEEES-EEEEEEETTTTEEEEEEEE-EEEEE----TTS-TT-------EEEEES-SSS-SEEEEEEES-TTSS-SEEEEEEE--EEEE--HHHHHHHHHHHS--TTS-HHHHHHHHHHHHHHHHHHHHHHHHHHHTS---EEEEEEEPPEEEEEEGGGS--TT--EEEEE--EEEEEE----GGGHHHHEEEETTTTEEEEEEEEEEEEEEEEEEEEE-TT--HHHHTTSS--TTEEEEEEEEEEEEEEEEE-------